Protein AF-A0A809QZN1-F1 (afdb_monomer_lite)

Radius of gyration: 23.74 Å; chains: 1; bounding box: 40×75×55 Å

Structure (mmCIF, N/CA/C/O backbone):
data_AF-A0A809QZN1-F1
#
_entry.id   AF-A0A809QZN1-F1
#
loop_
_atom_site.group_PDB
_atom_site.id
_atom_site.type_symbol
_atom_site.label_atom_id
_atom_site.label_alt_id
_atom_site.label_comp_id
_atom_site.label_asym_id
_atom_site.label_entity_id
_atom_site.label_seq_id
_atom_site.pdbx_PDB_ins_code
_atom_site.Cartn_x
_atom_site.Cartn_y
_atom_site.Cartn_z
_atom_site.occupancy
_atom_site.B_iso_or_equiv
_atom_site.auth_seq_id
_atom_site.auth_comp_id
_atom_site.auth_asym_id
_atom_site.auth_atom_id
_atom_site.pdbx_PDB_model_num
ATOM 1 N N . MET A 1 1 ? -13.389 59.655 -26.452 1.00 58.75 1 MET A N 1
ATOM 2 C CA . MET A 1 1 ? -13.865 58.279 -26.159 1.00 58.75 1 MET A CA 1
ATOM 3 C C . MET A 1 1 ? -14.846 58.154 -24.975 1.00 58.75 1 MET A C 1
ATOM 5 O O . MET A 1 1 ? -15.374 57.070 -24.784 1.00 58.75 1 MET A O 1
ATOM 9 N N . SER A 1 2 ? -15.163 59.213 -24.210 1.00 63.88 2 SER A N 1
ATOM 10 C CA . SER A 1 2 ? -16.031 59.115 -23.010 1.00 63.88 2 SER A CA 1
ATOM 11 C C . SER A 1 2 ? -17.553 59.118 -23.298 1.00 63.88 2 SER A C 1
ATOM 13 O O . SER A 1 2 ? -18.310 58.412 -22.640 1.00 63.88 2 SER A O 1
ATOM 15 N N . TRP A 1 3 ? -18.011 59.797 -24.358 1.00 72.31 3 TRP A N 1
ATOM 16 C CA . TRP A 1 3 ? -19.432 59.839 -24.767 1.00 72.31 3 TRP A CA 1
ATOM 17 C C . TRP A 1 3 ? -20.018 58.449 -25.070 1.00 72.31 3 TRP A C 1
ATOM 19 O O . TRP A 1 3 ? -21.170 58.177 -24.741 1.00 72.31 3 TRP A O 1
ATOM 29 N N . LEU A 1 4 ? -19.233 57.554 -25.691 1.00 65.88 4 LEU A N 1
ATOM 30 C CA . LEU A 1 4 ? -19.763 56.306 -26.270 1.00 65.88 4 LEU A CA 1
ATOM 31 C C . LEU A 1 4 ? -20.118 55.285 -25.184 1.00 65.88 4 LEU A C 1
ATOM 33 O O . LEU A 1 4 ? -21.086 54.546 -25.321 1.00 65.88 4 LEU A O 1
ATOM 37 N N . LYS A 1 5 ? -19.383 55.306 -24.067 1.00 68.56 5 LYS A N 1
ATOM 38 C CA . LYS A 1 5 ? -19.640 54.445 -22.907 1.00 68.56 5 LYS A CA 1
ATOM 39 C C . LYS A 1 5 ? -20.954 54.798 -22.206 1.00 68.56 5 LYS A C 1
ATOM 41 O O . LYS A 1 5 ? -21.673 53.907 -21.765 1.00 68.56 5 LYS A O 1
ATOM 46 N N . LYS A 1 6 ? -21.308 56.088 -22.181 1.00 73.00 6 LYS A N 1
ATOM 47 C CA . LYS A 1 6 ? -22.528 56.589 -21.530 1.00 73.00 6 LYS A CA 1
ATOM 48 C C . LYS A 1 6 ? -23.805 56.190 -22.277 1.00 73.00 6 LYS A C 1
ATOM 50 O O . LYS A 1 6 ? -24.835 55.988 -21.648 1.00 73.00 6 LYS A O 1
ATOM 55 N N . LEU A 1 7 ? -23.721 56.041 -23.600 1.00 74.88 7 LEU A N 1
ATOM 56 C CA . LEU A 1 7 ? -24.848 55.654 -24.457 1.00 74.88 7 LEU A CA 1
ATOM 57 C C . LEU A 1 7 ? -25.130 54.141 -24.418 1.00 74.88 7 LEU A C 1
ATOM 59 O O . LEU A 1 7 ? -26.256 53.724 -24.659 1.00 74.88 7 LEU A O 1
ATOM 63 N N . LEU A 1 8 ? -24.126 53.330 -24.067 1.00 72.69 8 LEU A N 1
ATOM 64 C CA . LEU A 1 8 ? -24.216 51.865 -24.011 1.00 72.69 8 LEU A CA 1
ATOM 65 C C . LEU A 1 8 ? -24.516 51.306 -22.607 1.00 72.69 8 LEU A C 1
ATOM 67 O O . LEU A 1 8 ? -24.534 50.092 -22.430 1.00 72.69 8 LEU A O 1
ATOM 71 N N . GLY A 1 9 ? -24.734 52.157 -21.597 1.00 72.25 9 GLY A N 1
ATOM 72 C CA . GLY A 1 9 ? -25.065 51.710 -20.235 1.00 72.25 9 GLY A CA 1
ATOM 73 C C . GLY A 1 9 ? -23.956 50.912 -19.533 1.00 72.25 9 GLY A C 1
ATOM 74 O O . GLY A 1 9 ? -24.227 50.207 -18.561 1.00 72.25 9 GLY A O 1
ATOM 75 N N . ILE A 1 10 ? -22.712 51.012 -20.009 1.00 69.31 10 ILE A N 1
ATOM 76 C CA . ILE A 1 10 ? -21.565 50.299 -19.443 1.00 69.31 10 ILE A CA 1
ATOM 77 C C . ILE A 1 10 ? -21.167 51.016 -18.149 1.00 69.31 10 ILE A C 1
ATOM 79 O O . ILE A 1 10 ? -20.665 52.140 -18.190 1.00 69.31 10 ILE A O 1
ATOM 83 N N . LYS A 1 11 ? -21.445 50.390 -17.001 1.00 62.59 11 LYS A N 1
ATOM 84 C CA . LYS A 1 11 ? -21.014 50.881 -15.684 1.00 62.59 11 LYS A CA 1
ATOM 85 C C . LYS A 1 11 ? -19.488 50.824 -15.600 1.00 62.59 11 LYS A C 1
ATOM 87 O O . LYS A 1 11 ? -18.895 49.845 -16.048 1.00 62.59 11 LYS A O 1
ATOM 92 N N . ASP A 1 12 ? -18.876 51.867 -15.043 1.00 65.75 12 ASP A N 1
ATOM 93 C CA . ASP A 1 12 ? -17.429 51.923 -14.837 1.00 65.75 12 ASP A CA 1
ATOM 94 C C . ASP A 1 12 ? -16.959 50.718 -14.005 1.00 65.75 12 ASP A C 1
ATOM 96 O O . ASP A 1 12 ? -17.589 50.347 -13.010 1.00 65.75 12 ASP A O 1
ATOM 100 N N . GLU A 1 13 ? -15.880 50.078 -14.457 1.00 61.12 13 GLU A N 1
ATOM 101 C CA . GLU A 1 13 ? -15.317 48.889 -13.822 1.00 61.12 13 GLU A CA 1
ATOM 102 C C . GLU A 1 13 ? -14.874 49.205 -12.388 1.00 61.12 13 GLU A C 1
ATOM 104 O O . GLU A 1 13 ? -14.149 50.167 -12.127 1.00 61.12 13 GLU A O 1
ATOM 109 N N . VAL A 1 14 ? -15.326 48.373 -11.448 1.00 53.12 14 VAL A N 1
ATOM 110 C CA . VAL A 1 14 ? -14.912 48.422 -10.045 1.00 53.12 14 VAL A CA 1
ATOM 111 C C . VAL A 1 14 ? -13.425 48.062 -9.978 1.00 53.12 14 VAL A C 1
ATOM 113 O O . VAL A 1 14 ? -13.050 47.005 -10.492 1.00 53.12 14 VAL A O 1
ATOM 116 N N . PRO A 1 15 ? -12.559 48.883 -9.356 1.00 50.19 15 PRO A N 1
ATOM 117 C CA . PRO A 1 15 ? -11.148 48.549 -9.251 1.00 50.19 15 PRO A CA 1
ATOM 118 C C . PRO A 1 15 ? -10.981 47.258 -8.443 1.00 50.19 15 PRO A C 1
ATOM 120 O O . PRO A 1 15 ? -11.420 47.158 -7.296 1.00 50.19 15 PRO A O 1
ATOM 123 N N . LEU A 1 16 ? -10.345 46.262 -9.063 1.00 46.41 16 LEU A N 1
ATOM 124 C CA . LEU A 1 16 ? -9.933 45.023 -8.413 1.00 46.41 16 LEU A CA 1
ATOM 125 C C . LEU A 1 16 ? -8.981 45.363 -7.264 1.00 46.41 16 LEU A C 1
ATOM 127 O O . LEU A 1 16 ? -7.866 45.837 -7.485 1.00 46.41 16 LEU A O 1
ATOM 131 N N . ALA A 1 17 ? -9.431 45.115 -6.034 1.00 45.66 17 ALA A N 1
ATOM 132 C CA . ALA A 1 17 ? -8.585 45.181 -4.855 1.00 45.66 17 ALA A CA 1
ATOM 133 C C . ALA A 1 17 ? -7.398 44.229 -5.046 1.00 45.66 17 ALA A C 1
ATOM 135 O O . ALA A 1 17 ? -7.561 43.010 -5.148 1.00 45.66 17 ALA A O 1
ATOM 136 N N . THR A 1 18 ? -6.196 44.790 -5.117 1.00 48.97 18 THR A N 1
ATOM 137 C CA . THR A 1 18 ? -4.956 44.027 -5.166 1.00 48.97 18 THR A CA 1
ATOM 138 C C . THR A 1 18 ? -4.797 43.278 -3.847 1.00 48.97 18 THR A C 1
ATOM 140 O O . THR A 1 18 ? -4.558 43.869 -2.794 1.00 48.97 18 THR A O 1
ATOM 143 N N . LYS A 1 19 ? -4.959 41.949 -3.889 1.00 50.41 19 LYS A N 1
ATOM 144 C CA . LYS A 1 19 ? -4.580 41.086 -2.767 1.00 50.41 19 LYS A CA 1
ATOM 145 C C . LYS A 1 19 ? -3.085 41.281 -2.485 1.00 50.41 19 LYS A C 1
ATOM 147 O O . LYS A 1 19 ? -2.303 41.361 -3.437 1.00 50.41 19 LYS A O 1
ATOM 152 N N . PRO A 1 20 ? -2.668 41.343 -1.211 1.00 43.72 20 PRO A N 1
ATOM 153 C CA . PRO A 1 20 ? -1.259 41.432 -0.878 1.00 43.72 20 PRO A CA 1
ATOM 154 C C . PRO A 1 20 ? -0.527 40.210 -1.434 1.00 43.72 20 PRO A C 1
ATOM 156 O O . PRO A 1 20 ? -0.939 39.069 -1.229 1.00 43.72 20 PRO A O 1
ATOM 159 N N . ILE A 1 21 ? 0.562 40.478 -2.153 1.00 46.78 21 ILE A N 1
ATOM 160 C CA . ILE A 1 21 ? 1.514 39.476 -2.623 1.00 46.78 21 ILE A CA 1
ATOM 161 C C . ILE A 1 21 ? 2.090 38.800 -1.376 1.00 46.78 21 ILE A C 1
ATOM 163 O O . ILE A 1 21 ? 2.853 39.408 -0.620 1.00 46.78 21 ILE A O 1
ATOM 167 N N . ALA A 1 22 ? 1.680 37.555 -1.135 1.00 43.88 22 ALA A N 1
ATOM 168 C CA . ALA A 1 22 ? 2.256 36.725 -0.093 1.00 43.88 22 ALA A CA 1
ATOM 169 C C . ALA A 1 22 ? 3.729 36.482 -0.440 1.00 43.88 22 ALA A C 1
ATOM 171 O O . ALA A 1 22 ? 4.058 35.967 -1.508 1.00 43.88 22 ALA A O 1
ATOM 172 N N . LYS A 1 23 ? 4.621 36.912 0.455 1.00 40.84 23 LYS A N 1
ATOM 173 C CA . LYS A 1 23 ? 6.054 36.632 0.363 1.00 40.84 23 LYS A CA 1
ATOM 174 C C . LYS A 1 23 ? 6.240 35.116 0.320 1.00 40.84 23 LYS A C 1
ATOM 176 O O . LYS A 1 23 ? 5.718 34.424 1.191 1.00 40.84 23 LYS A O 1
ATOM 181 N N . SER A 1 24 ? 6.986 34.624 -0.668 1.00 49.97 24 SER A N 1
ATOM 182 C CA . SER A 1 24 ? 7.392 33.223 -0.758 1.00 49.97 24 SER A CA 1
ATOM 183 C C . SER A 1 24 ? 8.181 32.855 0.497 1.00 49.97 24 SER A C 1
ATOM 185 O O . SER A 1 24 ? 9.348 33.227 0.644 1.00 49.97 24 SER A O 1
ATOM 187 N N . GLN A 1 25 ? 7.532 32.165 1.428 1.00 43.59 25 GLN A N 1
ATOM 188 C CA . GLN A 1 25 ? 8.232 31.477 2.496 1.00 43.59 25 GLN A CA 1
ATOM 189 C C . GLN A 1 25 ? 8.907 30.259 1.872 1.00 43.59 25 GLN A C 1
ATOM 191 O O . GLN A 1 25 ?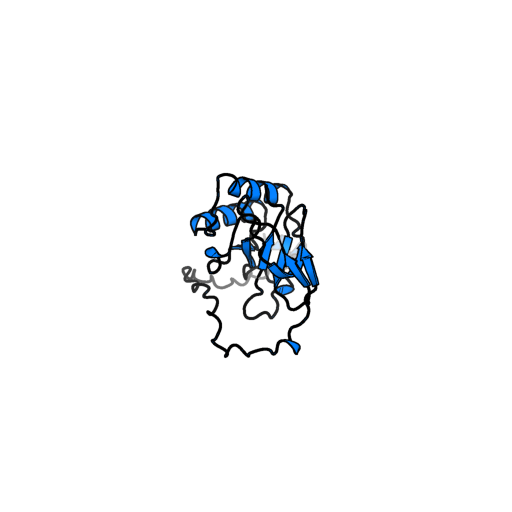 8.263 29.445 1.214 1.00 43.59 25 GLN A O 1
ATOM 196 N N . SER A 1 26 ? 10.226 30.192 2.030 1.00 44.62 26 SER A N 1
ATOM 197 C CA . SER A 1 26 ? 11.018 29.016 1.704 1.00 44.62 26 SER A CA 1
ATOM 198 C C . SER A 1 26 ? 10.417 27.794 2.394 1.00 44.62 26 SER A C 1
ATOM 200 O O . SER A 1 26 ? 10.089 27.859 3.580 1.00 44.62 26 SER A O 1
ATOM 202 N N . SER A 1 27 ? 10.290 26.704 1.643 1.00 47.09 27 SER A N 1
ATOM 203 C CA . SER A 1 27 ? 9.765 25.407 2.056 1.00 47.09 27 SER A CA 1
ATOM 204 C C . SER A 1 27 ? 10.573 24.795 3.205 1.00 47.09 27 SER A C 1
ATOM 206 O O . SER A 1 27 ? 11.427 23.941 2.997 1.00 47.09 27 SER A O 1
ATOM 208 N N . ASN A 1 28 ? 10.281 25.225 4.426 1.00 38.91 28 ASN A N 1
ATOM 209 C CA . ASN A 1 28 ? 10.598 24.491 5.641 1.00 38.91 28 ASN A CA 1
ATOM 210 C C . ASN A 1 28 ? 9.295 23.847 6.113 1.00 38.91 28 ASN A C 1
ATOM 212 O O . ASN A 1 28 ? 8.650 24.338 7.039 1.00 38.91 28 ASN A O 1
ATOM 216 N N . PHE A 1 29 ? 8.870 22.786 5.423 1.00 44.75 29 PHE A N 1
ATOM 217 C CA . PHE A 1 29 ? 7.844 21.907 5.971 1.00 44.75 29 PHE A CA 1
ATOM 218 C C . PHE A 1 29 ? 8.479 21.109 7.115 1.00 44.75 29 PHE A C 1
ATOM 220 O O . PHE A 1 29 ? 9.585 20.590 6.937 1.00 44.75 29 PHE A O 1
ATOM 227 N N . PRO A 1 30 ? 7.843 21.034 8.296 1.00 35.97 30 PRO A N 1
ATOM 228 C CA . PRO A 1 30 ? 8.338 20.171 9.354 1.00 35.97 30 PRO A CA 1
ATOM 229 C C . PRO A 1 30 ? 8.352 18.723 8.839 1.00 35.97 30 PRO A C 1
ATOM 231 O O . PRO A 1 30 ? 7.439 18.341 8.102 1.00 35.97 30 PRO A O 1
ATOM 234 N N . PRO A 1 31 ? 9.360 17.907 9.196 1.00 41.69 31 PRO A N 1
ATOM 235 C CA . PRO A 1 31 ? 9.300 16.482 8.913 1.00 41.69 31 PRO A CA 1
ATOM 236 C C . PRO A 1 31 ? 8.008 15.943 9.529 1.00 41.69 31 PRO A C 1
ATOM 238 O O . PRO A 1 31 ? 7.729 16.209 10.700 1.00 41.69 31 PRO A O 1
ATOM 241 N N . TYR A 1 32 ? 7.207 15.228 8.736 1.00 48.41 32 TYR A N 1
ATOM 242 C CA . TYR A 1 32 ? 6.039 14.498 9.215 1.00 48.41 32 TYR A CA 1
ATOM 243 C C . TYR A 1 32 ? 6.522 13.404 10.167 1.00 48.41 32 TYR A C 1
ATOM 245 O O . TYR A 1 32 ? 6.698 12.247 9.796 1.00 48.41 32 TYR A O 1
ATOM 253 N N . THR A 1 33 ? 6.795 13.770 11.413 1.00 37.56 33 THR A N 1
ATOM 254 C CA . THR A 1 33 ? 6.995 12.794 12.465 1.00 37.56 33 THR A CA 1
ATOM 255 C C . THR A 1 33 ? 5.609 12.341 12.855 1.00 37.56 33 THR A C 1
ATOM 257 O O . THR A 1 33 ? 4.933 12.990 13.653 1.00 37.56 33 THR A O 1
ATOM 260 N N . PHE A 1 34 ? 5.186 11.221 12.270 1.00 44.22 34 PHE A N 1
ATOM 261 C CA . PHE A 1 34 ? 4.256 10.325 12.940 1.00 44.22 34 PHE A CA 1
ATOM 262 C C . PHE A 1 34 ? 4.750 10.240 14.380 1.00 44.22 34 PHE A C 1
ATOM 264 O O . PHE A 1 34 ? 5.880 9.799 14.606 1.00 44.22 34 PHE A O 1
ATOM 271 N N . SER A 1 35 ? 3.981 10.777 15.329 1.00 36.31 35 SER A N 1
ATOM 272 C CA . SER A 1 35 ? 4.363 10.697 16.732 1.00 36.31 35 SER A CA 1
ATOM 273 C C . SER A 1 35 ? 4.594 9.212 17.012 1.00 36.31 35 SER A C 1
ATOM 275 O O . SER A 1 35 ? 3.661 8.423 16.805 1.00 36.31 35 SER A O 1
ATOM 277 N N . PRO A 1 36 ? 5.822 8.777 17.360 1.00 38.06 36 PRO A N 1
ATOM 278 C CA . PRO A 1 36 ? 6.043 7.393 17.722 1.00 38.06 36 PRO A CA 1
ATOM 279 C C . PRO A 1 36 ? 5.159 7.194 18.936 1.00 38.06 36 PRO A C 1
ATOM 281 O O . PRO A 1 36 ? 5.412 7.842 19.948 1.00 38.06 36 PRO A O 1
ATOM 284 N N . ARG A 1 37 ? 4.072 6.427 18.744 1.00 43.84 37 ARG A N 1
ATOM 285 C CA . ARG A 1 37 ? 3.013 6.110 19.709 1.00 43.84 37 ARG A CA 1
ATOM 286 C C . ARG A 1 37 ? 3.326 6.717 21.067 1.00 43.84 37 ARG A C 1
ATOM 288 O O . ARG A 1 37 ? 4.215 6.200 21.749 1.00 43.84 37 ARG A O 1
ATOM 295 N N . THR A 1 38 ? 2.615 7.778 21.462 1.00 42.03 38 THR A N 1
ATOM 296 C CA . THR A 1 38 ? 2.561 8.161 22.876 1.00 42.03 38 THR A CA 1
ATOM 297 C C . THR A 1 38 ? 2.447 6.859 23.645 1.00 42.03 38 THR A C 1
ATOM 299 O O . THR A 1 38 ? 1.564 6.046 23.359 1.00 42.03 38 THR A O 1
ATOM 302 N N . SER A 1 39 ? 3.427 6.608 24.508 1.00 40.97 39 SER A N 1
ATOM 303 C CA . SER A 1 39 ? 3.618 5.381 25.273 1.00 40.97 39 SER A CA 1
ATOM 304 C C . SER A 1 39 ? 2.533 5.255 26.341 1.00 40.97 39 SER A C 1
ATOM 306 O O . SER A 1 39 ? 2.799 5.077 27.526 1.00 40.97 39 SER A O 1
ATOM 308 N N . ALA A 1 40 ? 1.273 5.364 25.922 1.00 47.66 40 ALA A N 1
ATOM 309 C CA . ALA A 1 40 ? 0.131 4.907 26.666 1.00 47.66 40 ALA A CA 1
ATOM 310 C C . ALA A 1 40 ? 0.394 3.432 26.950 1.00 47.66 40 ALA A C 1
ATOM 312 O O . ALA A 1 40 ? 0.577 2.627 26.031 1.00 47.66 40 ALA A O 1
ATOM 313 N N . ALA A 1 41 ? 0.511 3.121 28.240 1.00 41.50 41 ALA A N 1
ATOM 314 C CA . ALA A 1 41 ? 0.726 1.780 28.742 1.00 41.50 41 ALA A CA 1
ATOM 315 C C . ALA A 1 41 ? -0.141 0.801 27.944 1.00 41.50 41 ALA A C 1
ATOM 317 O O . ALA A 1 41 ? -1.355 0.988 27.843 1.00 41.50 41 ALA A O 1
ATOM 318 N N . ARG A 1 42 ? 0.501 -0.201 27.333 1.00 47.69 42 ARG A N 1
ATOM 319 C CA . ARG A 1 42 ? -0.157 -1.243 26.544 1.00 47.69 42 ARG A CA 1
ATOM 320 C C . ARG A 1 42 ? -1.144 -1.939 27.481 1.00 47.69 42 ARG A C 1
ATOM 322 O O . ARG A 1 42 ? -0.744 -2.782 28.280 1.00 47.69 42 ARG A O 1
ATOM 329 N N . LYS A 1 43 ? -2.407 -1.503 27.470 1.00 58.19 43 LYS A N 1
ATOM 330 C CA . LYS A 1 43 ? -3.453 -2.068 28.320 1.00 58.19 43 LYS A CA 1
ATOM 331 C C . LYS A 1 43 ? -3.532 -3.541 27.948 1.00 58.19 43 LYS A C 1
ATOM 333 O O . LYS A 1 43 ? -3.762 -3.866 26.785 1.00 58.19 43 LYS A O 1
ATOM 338 N N . ILE A 1 44 ? -3.241 -4.417 28.904 1.00 63.84 44 ILE A N 1
ATOM 339 C CA . ILE A 1 44 ? -3.355 -5.858 28.702 1.00 63.84 44 ILE A CA 1
ATOM 340 C C . ILE A 1 44 ? -4.853 -6.128 28.580 1.00 63.84 44 ILE A C 1
ATOM 342 O O . ILE A 1 44 ? -5.574 -6.098 29.574 1.00 63.84 44 ILE A O 1
ATOM 346 N N . VAL A 1 45 ? -5.321 -6.272 27.343 1.00 64.06 45 VAL A N 1
ATOM 347 C CA . VAL A 1 45 ? -6.692 -6.676 27.031 1.00 64.06 45 VAL A CA 1
ATOM 348 C C . VAL A 1 45 ? -6.791 -8.156 27.370 1.00 64.06 45 VAL A C 1
ATOM 350 O O . VAL A 1 45 ? -5.958 -8.948 26.922 1.00 64.06 45 VAL A O 1
ATOM 353 N N . LEU A 1 46 ? -7.757 -8.523 28.211 1.00 70.31 46 LEU A N 1
ATOM 354 C CA . LEU A 1 46 ? -7.983 -9.923 28.562 1.00 70.31 46 LEU A CA 1
ATOM 355 C C . LEU A 1 46 ? -8.361 -10.707 27.298 1.00 70.31 46 LEU A C 1
ATOM 357 O O . LEU A 1 46 ? -9.033 -10.178 26.418 1.00 70.31 46 LEU A O 1
ATOM 361 N N . GLU A 1 47 ? -7.978 -11.982 27.208 1.00 66.38 47 GLU A N 1
ATOM 362 C CA . GLU A 1 47 ? -8.309 -12.824 26.044 1.00 66.38 47 GLU A CA 1
ATOM 363 C C . GLU A 1 47 ? -9.826 -12.870 25.779 1.00 66.38 47 GLU A C 1
ATOM 365 O O . GLU A 1 47 ? -10.265 -12.898 24.636 1.00 66.38 47 GLU A O 1
ATOM 370 N N . SER A 1 48 ? -10.634 -12.783 26.842 1.00 64.44 48 SER A N 1
ATOM 371 C CA . SER A 1 48 ? -12.099 -12.705 26.792 1.00 64.44 48 SER A CA 1
ATOM 372 C C . SER A 1 48 ? -12.651 -11.406 26.194 1.00 64.44 48 SER A C 1
ATOM 374 O O . SER A 1 48 ? -13.828 -11.345 25.854 1.00 64.44 48 SER A O 1
ATOM 376 N N . GLU A 1 49 ? -11.832 -10.359 26.107 1.00 68.00 49 GLU A N 1
ATOM 377 C CA . GLU A 1 49 ? -12.175 -9.056 25.527 1.00 68.00 49 GLU A CA 1
ATOM 378 C C . GLU A 1 49 ? -11.640 -8.900 24.096 1.00 68.00 49 GLU A C 1
ATOM 380 O O . GLU A 1 49 ? -11.934 -7.896 23.439 1.00 68.00 49 GLU A O 1
ATOM 385 N N . LYS A 1 50 ? -10.869 -9.876 23.586 1.00 72.19 50 LYS A N 1
ATOM 386 C CA . LYS A 1 50 ? -10.439 -9.858 22.189 1.00 72.19 50 LYS A CA 1
ATOM 387 C C . LYS A 1 50 ? -11.663 -9.991 21.298 1.00 72.19 50 LYS A C 1
ATOM 389 O O . LYS A 1 50 ? -12.385 -10.988 21.329 1.00 72.19 50 LYS A O 1
ATOM 394 N N . ARG A 1 51 ? -11.896 -8.957 20.492 1.00 80.25 51 ARG A N 1
ATOM 395 C CA . ARG A 1 51 ? -12.916 -8.997 19.449 1.00 80.25 51 ARG A CA 1
ATOM 396 C C . ARG A 1 51 ? -12.548 -10.108 18.473 1.00 80.25 51 ARG A C 1
ATOM 398 O O . ARG A 1 51 ? -11.411 -10.181 18.018 1.00 80.25 51 ARG A O 1
ATOM 405 N N . LYS A 1 52 ? -13.510 -10.977 18.173 1.00 86.75 52 LYS A N 1
ATOM 406 C CA . LYS A 1 52 ? -13.356 -11.964 17.110 1.00 86.75 52 LYS A CA 1
ATOM 407 C C . LYS A 1 52 ? -13.452 -11.225 15.778 1.00 86.75 52 LYS A C 1
ATOM 409 O O . LYS A 1 52 ? -14.518 -10.692 15.473 1.00 86.75 52 LYS A O 1
ATOM 414 N N . LEU A 1 53 ? -12.348 -11.174 15.042 1.00 89.19 53 LEU A N 1
ATOM 415 C CA . LEU A 1 53 ? -12.306 -10.576 13.713 1.00 89.19 53 LEU A CA 1
ATOM 416 C C . LEU A 1 53 ? -12.848 -11.562 12.675 1.00 89.19 53 LEU A C 1
ATOM 418 O O . LEU A 1 53 ? -12.734 -12.783 12.826 1.00 89.19 53 LEU A O 1
ATOM 422 N N . ILE A 1 54 ? -13.488 -11.011 11.653 1.00 94.19 54 ILE A N 1
ATOM 423 C CA . ILE A 1 54 ? -13.814 -11.707 10.416 1.00 94.19 54 ILE A CA 1
ATOM 424 C C . ILE A 1 54 ? -12.583 -11.564 9.529 1.00 94.19 54 ILE A C 1
ATOM 426 O O . ILE A 1 54 ? -12.273 -10.455 9.105 1.00 94.19 54 ILE A O 1
ATOM 430 N N . ASP A 1 55 ? -11.890 -12.672 9.292 1.00 94.88 55 ASP A N 1
ATOM 431 C CA . ASP A 1 55 ? -10.735 -12.720 8.396 1.00 94.88 55 ASP A CA 1
ATOM 432 C C . ASP A 1 55 ? -11.216 -12.888 6.951 1.00 94.88 55 ASP A C 1
ATOM 434 O O . ASP A 1 55 ? -12.050 -13.754 6.654 1.00 94.88 55 ASP A O 1
ATOM 438 N N . VAL A 1 56 ? -10.732 -12.016 6.075 1.00 95.50 56 VAL A N 1
ATOM 439 C CA . VAL A 1 56 ? -11.036 -11.984 4.648 1.00 95.50 56 VAL A CA 1
ATOM 440 C C . VAL A 1 56 ? -9.719 -12.042 3.889 1.00 95.50 56 VAL A C 1
ATOM 442 O O . VAL A 1 56 ? -9.013 -11.044 3.747 1.00 95.50 56 VAL A O 1
ATOM 445 N N . GLU A 1 57 ? -9.412 -13.218 3.358 1.00 94.69 57 GLU A N 1
ATOM 446 C CA . GLU A 1 57 ? -8.334 -13.385 2.391 1.00 94.69 57 GLU A CA 1
ATOM 447 C C . GLU A 1 57 ? -8.763 -12.800 1.042 1.00 94.69 57 GLU A C 1
ATOM 449 O O . GLU A 1 57 ? -9.881 -13.039 0.573 1.00 94.69 57 GLU A O 1
ATOM 454 N N . ILE A 1 58 ? -7.880 -12.018 0.426 1.00 92.00 58 ILE A N 1
ATOM 455 C CA . ILE A 1 58 ? -8.084 -11.415 -0.890 1.00 92.00 58 ILE A CA 1
ATOM 456 C C . ILE A 1 58 ? -7.277 -12.234 -1.915 1.00 92.00 58 ILE A C 1
ATOM 458 O O . ILE A 1 58 ? -6.094 -11.960 -2.103 1.00 92.00 58 ILE A O 1
ATOM 462 N N . PRO A 1 59 ? -7.870 -13.256 -2.568 1.00 83.50 59 PRO A N 1
ATOM 463 C CA . PRO A 1 59 ? -7.114 -14.161 -3.436 1.00 83.50 59 PRO A CA 1
ATOM 464 C C . PRO A 1 59 ? -6.796 -13.545 -4.803 1.00 83.50 59 PRO A C 1
ATOM 466 O O . PRO A 1 59 ? -5.679 -13.656 -5.297 1.00 83.50 59 PRO A O 1
ATOM 469 N N . GLU A 1 60 ? -7.788 -12.902 -5.424 1.00 87.31 60 GLU A N 1
ATOM 470 C CA . GLU A 1 60 ? -7.664 -12.299 -6.747 1.00 87.31 60 GLU A CA 1
ATOM 471 C C . GLU A 1 60 ? -8.444 -10.986 -6.791 1.00 87.31 60 GLU A C 1
ATOM 473 O O . GLU A 1 60 ? -9.666 -10.960 -6.609 1.00 87.31 60 GLU A O 1
ATOM 478 N N . ILE A 1 61 ? -7.739 -9.890 -7.054 1.00 91.25 61 ILE A N 1
ATOM 479 C CA . ILE A 1 61 ? -8.330 -8.569 -7.276 1.00 91.25 61 ILE A CA 1
ATOM 480 C C . ILE A 1 61 ? -7.841 -7.996 -8.595 1.00 91.25 61 ILE A C 1
ATOM 482 O O . ILE A 1 61 ? -6.821 -8.393 -9.140 1.00 91.25 61 ILE A O 1
ATOM 486 N N . ARG A 1 62 ? -8.614 -7.064 -9.146 1.00 91.69 62 ARG A N 1
ATOM 487 C CA . ARG A 1 62 ? -8.221 -6.291 -10.323 1.00 91.69 62 ARG A CA 1
ATOM 488 C C . ARG A 1 62 ? -8.368 -4.817 -10.023 1.00 91.69 62 ARG A C 1
ATOM 490 O O . ARG A 1 62 ? -9.427 -4.403 -9.542 1.00 91.69 62 ARG A O 1
ATOM 497 N N . GLY A 1 63 ? -7.352 -4.046 -10.374 1.00 94.94 63 GLY A N 1
ATOM 498 C CA . GLY A 1 63 ? -7.227 -2.643 -10.025 1.00 94.94 63 GLY A CA 1
ATOM 499 C C . GLY A 1 63 ? -6.559 -2.431 -8.668 1.00 94.94 63 GLY A C 1
ATOM 500 O O . GLY A 1 63 ? -6.113 -3.360 -7.995 1.00 94.94 63 GLY A O 1
ATOM 501 N N . LEU A 1 64 ? -6.506 -1.163 -8.273 1.00 96.62 64 LEU A N 1
ATOM 502 C CA . LEU A 1 64 ? -5.911 -0.726 -7.016 1.00 96.62 64 LEU A CA 1
ATOM 503 C C . LEU A 1 64 ? -6.978 -0.613 -5.926 1.00 96.62 64 LEU A C 1
ATOM 505 O O . LEU A 1 64 ? -8.068 -0.092 -6.168 1.00 96.62 64 LEU A O 1
ATOM 509 N N . TYR A 1 65 ? -6.643 -1.039 -4.712 1.00 96.62 65 TYR A N 1
ATOM 510 C CA . TYR A 1 65 ? -7.504 -0.902 -3.538 1.00 96.62 65 TYR A CA 1
ATOM 511 C C . TYR A 1 65 ? -6.719 -0.322 -2.369 1.00 96.62 65 TYR A C 1
ATOM 513 O O . TYR A 1 65 ? -5.516 -0.537 -2.242 1.00 96.62 65 TYR A O 1
ATOM 521 N N . LEU A 1 66 ? -7.419 0.387 -1.488 1.00 95.81 66 LEU A N 1
ATOM 522 C CA . LEU A 1 66 ? -6.910 0.789 -0.186 1.00 95.81 66 LEU A CA 1
ATOM 523 C C . LEU A 1 66 ? -7.570 -0.042 0.902 1.00 95.81 66 LEU A C 1
ATOM 525 O O . LEU A 1 66 ? -8.795 -0.127 0.951 1.00 95.81 66 LEU A O 1
ATOM 529 N N . ILE A 1 67 ? -6.774 -0.569 1.823 1.00 95.94 67 ILE A N 1
ATOM 530 C CA . ILE A 1 67 ? -7.264 -0.961 3.138 1.00 95.94 67 ILE A CA 1
ATOM 531 C C . ILE A 1 67 ? -7.074 0.246 4.054 1.00 95.94 67 ILE A C 1
ATOM 533 O O . ILE A 1 67 ? -5.945 0.642 4.345 1.00 95.94 67 ILE A O 1
ATOM 537 N N . VAL A 1 68 ? -8.177 0.857 4.477 1.00 93.56 68 VAL A N 1
ATOM 538 C CA . VAL A 1 68 ? -8.179 2.011 5.383 1.00 93.56 68 VAL A CA 1
ATOM 539 C C . VAL A 1 68 ? -8.406 1.520 6.803 1.00 93.56 68 VAL A C 1
ATOM 541 O O . VAL A 1 68 ? -9.493 1.027 7.114 1.00 93.56 68 VAL A O 1
ATOM 544 N N . HIS A 1 69 ? -7.397 1.661 7.661 1.00 91.88 69 HIS A N 1
ATOM 545 C CA . HIS A 1 69 ? -7.424 1.137 9.019 1.00 91.88 69 HIS A CA 1
ATOM 546 C C . HIS A 1 69 ? -8.577 1.722 9.840 1.00 91.88 69 HIS A C 1
ATOM 548 O O . HIS A 1 69 ? -8.681 2.938 10.023 1.00 91.88 69 HIS A O 1
ATOM 554 N N . HIS A 1 70 ? -9.428 0.846 10.370 1.00 89.50 70 HIS A N 1
ATOM 555 C CA . HIS A 1 70 ? -10.563 1.211 11.214 1.00 89.50 70 HIS A CA 1
ATOM 556 C C . HIS A 1 70 ? -11.045 -0.024 11.997 1.00 89.50 70 HIS A C 1
ATOM 558 O O . HIS A 1 70 ? -11.028 -1.115 11.433 1.00 89.50 70 HIS A O 1
ATOM 564 N N . PRO A 1 71 ? -11.529 0.105 13.252 1.00 90.00 71 PRO A N 1
ATOM 565 C CA . PRO A 1 71 ? -11.982 -1.032 14.063 1.00 90.00 71 PRO A CA 1
ATOM 566 C C . PRO A 1 71 ? -13.355 -1.574 13.609 1.00 90.00 71 PRO A C 1
ATOM 568 O O . PRO A 1 71 ? -14.356 -1.458 14.327 1.00 90.00 71 PRO A O 1
ATOM 571 N N . THR A 1 72 ? -13.430 -2.090 12.382 1.00 90.56 72 THR A N 1
ATOM 572 C CA . THR A 1 72 ? -14.644 -2.604 11.725 1.00 90.56 72 THR A CA 1
ATOM 573 C C . THR A 1 72 ? -15.021 -4.015 12.174 1.00 90.56 72 THR A C 1
ATOM 575 O O . THR A 1 72 ? -16.164 -4.430 11.987 1.00 90.56 72 THR A O 1
ATOM 578 N N . GLY A 1 73 ? -14.088 -4.753 12.773 1.00 92.31 73 GLY A N 1
ATOM 579 C CA . GLY A 1 73 ? -14.187 -6.188 13.006 1.00 92.31 73 GLY A CA 1
ATOM 580 C C . GLY A 1 73 ? -13.847 -7.039 11.779 1.00 92.31 73 GLY A C 1
ATOM 581 O O . GLY A 1 73 ? -14.034 -8.251 11.848 1.00 92.31 73 GLY A O 1
ATOM 582 N N . VAL A 1 74 ? -13.384 -6.435 10.677 1.00 95.56 74 VAL A N 1
ATOM 583 C CA . VAL A 1 74 ? -13.015 -7.124 9.431 1.00 95.56 74 VAL A CA 1
ATOM 584 C C . VAL A 1 74 ? -11.533 -6.912 9.157 1.00 95.56 74 VAL A C 1
ATOM 586 O O . VAL A 1 74 ? -11.100 -5.779 8.954 1.00 95.56 74 VAL A O 1
ATOM 589 N N . GLU A 1 75 ? -10.778 -8.004 9.145 1.00 96.50 75 GLU A N 1
ATOM 590 C CA . GLU A 1 75 ? -9.349 -8.044 8.853 1.00 96.50 75 GLU A CA 1
ATOM 591 C C . GLU A 1 75 ? -9.134 -8.562 7.436 1.00 96.50 75 GLU A C 1
ATOM 593 O O . GLU A 1 75 ? -9.633 -9.626 7.081 1.00 96.50 75 GLU A O 1
ATOM 598 N N . TYR A 1 76 ? -8.429 -7.784 6.617 1.00 97.69 76 TYR A N 1
ATOM 599 C CA . TYR A 1 76 ? -8.076 -8.183 5.262 1.00 97.69 76 TYR A CA 1
ATOM 600 C C . TYR A 1 76 ? -6.648 -8.693 5.237 1.00 97.69 76 TYR A C 1
ATOM 602 O O . TYR A 1 76 ? -5.746 -7.989 5.694 1.00 97.69 76 TYR A O 1
ATOM 610 N N . THR A 1 77 ? -6.456 -9.870 4.653 1.00 97.25 77 THR A N 1
ATOM 611 C CA . THR A 1 77 ? -5.149 -10.493 4.446 1.00 97.25 77 THR A CA 1
ATOM 612 C C . THR A 1 77 ? -4.866 -10.561 2.948 1.00 97.25 77 THR A C 1
ATOM 614 O O . THR A 1 77 ? -5.734 -10.967 2.172 1.00 97.25 77 THR A O 1
ATOM 617 N N . HIS A 1 78 ? -3.665 -10.156 2.528 1.00 96.19 78 HIS A N 1
ATOM 618 C CA . HIS A 1 78 ? -3.290 -10.102 1.110 1.00 96.19 78 HIS A CA 1
ATOM 619 C C . HIS A 1 78 ? -1.889 -10.667 0.880 1.00 96.19 78 HIS A C 1
ATOM 621 O O . HIS A 1 78 ? -0.974 -10.354 1.642 1.00 96.19 78 HIS A O 1
ATOM 627 N N . GLN A 1 79 ? -1.708 -11.477 -0.168 1.00 94.44 79 GLN A N 1
ATOM 628 C CA . GLN A 1 79 ? -0.387 -11.991 -0.532 1.00 94.44 79 GLN A CA 1
ATOM 629 C C . GLN A 1 79 ? 0.476 -10.869 -1.119 1.00 94.44 79 GLN A C 1
ATOM 631 O O . GLN A 1 79 ? 0.054 -10.131 -2.006 1.00 94.44 79 GLN A O 1
ATOM 636 N N . CYS A 1 80 ? 1.711 -10.763 -0.645 1.00 93.75 80 CYS A N 1
ATOM 637 C CA . CYS A 1 80 ? 2.642 -9.718 -1.029 1.00 93.75 80 CYS A CA 1
ATOM 638 C C . CYS A 1 80 ? 4.091 -10.242 -1.094 1.00 93.75 80 CYS A C 1
ATOM 640 O O . CYS A 1 80 ? 4.385 -11.384 -0.719 1.00 93.75 80 CYS A O 1
ATOM 642 N N . ALA A 1 81 ? 5.006 -9.386 -1.558 1.00 90.81 81 ALA A N 1
ATOM 643 C CA . ALA A 1 81 ? 6.442 -9.668 -1.675 1.00 90.81 81 ALA A CA 1
ATOM 644 C C . ALA A 1 81 ? 6.808 -10.830 -2.629 1.00 90.81 81 ALA A C 1
ATOM 646 O O . ALA A 1 81 ? 7.785 -11.554 -2.371 1.00 90.81 81 ALA A O 1
ATOM 647 N N . GLY A 1 82 ? 6.039 -11.011 -3.712 1.00 86.44 82 GLY A N 1
ATOM 648 C CA . GLY A 1 82 ? 6.275 -12.025 -4.741 1.00 86.44 82 GLY A CA 1
ATOM 649 C C . GLY A 1 82 ? 6.548 -13.400 -4.128 1.00 86.44 82 GLY A C 1
ATOM 650 O O . GLY A 1 82 ? 5.799 -13.882 -3.273 1.00 86.44 82 GLY A O 1
ATOM 651 N N . THR A 1 83 ? 7.695 -13.985 -4.493 1.00 85.56 83 THR A N 1
ATOM 652 C CA . THR A 1 83 ? 8.055 -15.373 -4.130 1.00 85.56 83 THR A CA 1
ATOM 653 C C . THR A 1 83 ? 8.283 -15.608 -2.638 1.00 85.56 83 THR A C 1
ATOM 655 O O . THR A 1 83 ? 8.507 -16.743 -2.213 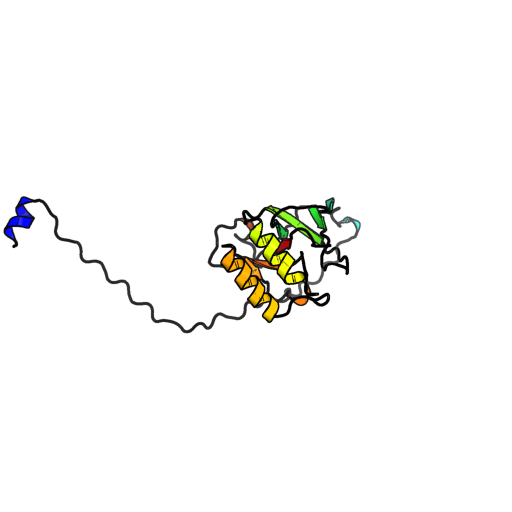1.00 85.56 83 THR A O 1
ATOM 658 N N . ALA A 1 84 ? 8.322 -14.545 -1.830 1.00 87.19 84 ALA A N 1
ATOM 659 C CA . ALA A 1 84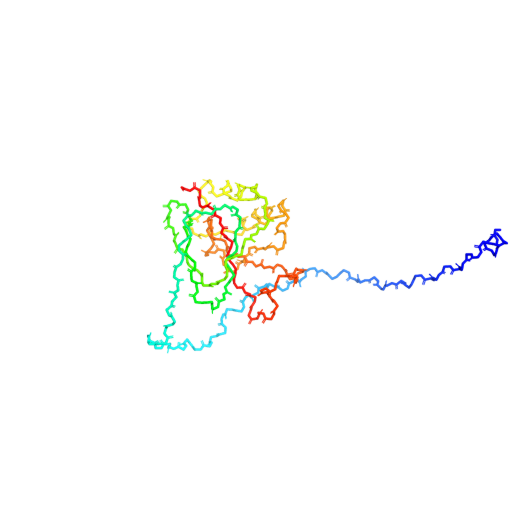 ? 8.374 -14.677 -0.379 1.00 87.19 84 ALA A CA 1
ATOM 660 C C . ALA A 1 84 ? 7.009 -15.052 0.218 1.00 87.19 84 ALA A C 1
ATOM 662 O O . ALA A 1 84 ? 6.978 -15.546 1.346 1.00 87.19 84 ALA A O 1
ATOM 663 N N . CYS A 1 85 ? 5.918 -14.837 -0.529 1.00 89.50 85 CYS A N 1
ATOM 664 C CA . CYS A 1 85 ? 4.543 -15.136 -0.139 1.00 89.50 85 CYS A CA 1
ATOM 665 C C . CYS A 1 85 ? 4.225 -14.617 1.270 1.00 89.50 85 CYS A C 1
ATOM 667 O O . CYS A 1 85 ? 3.791 -15.368 2.150 1.00 89.50 85 CYS A O 1
ATOM 669 N N . PHE A 1 86 ? 4.507 -13.340 1.524 1.00 92.81 86 PHE A N 1
ATOM 670 C CA . PHE A 1 86 ? 4.120 -12.711 2.781 1.00 92.81 86 PHE A CA 1
ATOM 671 C C . PHE A 1 86 ? 2.617 -12.449 2.773 1.00 92.81 86 PHE A C 1
ATOM 673 O O . PHE A 1 86 ? 2.051 -12.149 1.733 1.00 92.81 86 PHE A O 1
ATOM 680 N N . HIS A 1 87 ? 1.976 -12.584 3.932 1.00 95.19 87 HIS A N 1
ATOM 681 C CA . HIS A 1 87 ? 0.531 -12.400 4.084 1.00 95.19 87 HIS A CA 1
ATOM 682 C C . HIS A 1 87 ? 0.255 -11.425 5.234 1.00 95.19 87 HIS A C 1
ATOM 684 O O . HIS A 1 87 ? -0.219 -11.839 6.294 1.00 95.19 87 HIS A O 1
ATOM 690 N N . PRO A 1 88 ? 0.663 -10.150 5.106 1.00 95.88 88 PRO A N 1
ATOM 691 C CA . PRO A 1 88 ? 0.290 -9.134 6.077 1.00 95.88 88 PRO A CA 1
ATOM 692 C C . PRO A 1 88 ? -1.230 -8.936 6.100 1.00 95.88 88 PRO A C 1
ATOM 694 O O . PRO A 1 88 ? -1.933 -9.206 5.121 1.00 95.88 88 PRO A O 1
ATOM 697 N N . SER A 1 89 ? -1.719 -8.444 7.236 1.00 96.81 89 SER A N 1
ATOM 698 C CA . SER A 1 89 ? -3.134 -8.189 7.465 1.00 96.81 89 SER A CA 1
ATOM 699 C C . SER A 1 89 ? -3.375 -6.792 8.033 1.00 96.81 89 SER A C 1
ATOM 701 O O . SER A 1 89 ? -2.512 -6.210 8.701 1.00 96.81 89 SER A O 1
ATOM 703 N N . LEU A 1 90 ? -4.548 -6.227 7.742 1.00 96.06 90 LEU A N 1
ATOM 704 C CA . LEU A 1 90 ? -4.988 -4.952 8.301 1.00 96.06 90 LEU A CA 1
ATOM 705 C C . LEU A 1 90 ? -6.509 -4.936 8.488 1.00 96.06 90 LEU A C 1
ATOM 707 O O . LEU A 1 90 ? -7.273 -5.210 7.562 1.00 96.06 90 LEU A O 1
ATOM 711 N N . GLU A 1 91 ? -6.951 -4.580 9.694 1.00 95.06 91 GLU A N 1
ATOM 712 C CA . GLU A 1 91 ? -8.367 -4.362 10.002 1.00 95.06 91 GLU A CA 1
ATOM 713 C C . GLU A 1 91 ? -8.845 -3.024 9.431 1.00 95.06 91 GLU A C 1
ATOM 715 O O . GLU A 1 91 ? -8.215 -1.992 9.675 1.00 95.06 91 GLU A O 1
ATOM 720 N N . GLY A 1 92 ? -9.956 -3.005 8.690 1.00 94.19 92 GLY A N 1
ATOM 721 C CA . GLY A 1 92 ? -10.411 -1.751 8.096 1.00 94.19 92 GLY A CA 1
ATOM 722 C C . GLY A 1 92 ? -11.573 -1.818 7.117 1.00 94.19 92 GLY A C 1
ATOM 723 O O . GLY A 1 92 ? -12.418 -2.714 7.162 1.00 94.19 92 GLY A O 1
ATOM 724 N N . TYR A 1 93 ? -11.618 -0.814 6.241 1.00 93.44 93 TYR A N 1
ATOM 725 C CA . TYR A 1 93 ? -12.474 -0.765 5.057 1.00 93.44 93 TYR A CA 1
ATOM 726 C C . TYR A 1 93 ? -11.640 -1.049 3.810 1.00 93.44 93 TYR A C 1
ATOM 728 O O . TYR A 1 93 ? -10.587 -0.440 3.638 1.00 93.44 93 TYR A O 1
ATOM 736 N N . LEU A 1 94 ? -12.135 -1.910 2.921 1.00 95.25 94 LEU A N 1
ATOM 737 C CA . LEU A 1 94 ? -11.556 -2.110 1.596 1.00 95.25 94 LEU A CA 1
ATOM 738 C C . LEU A 1 94 ? -12.213 -1.139 0.607 1.00 95.25 94 LEU A C 1
ATOM 740 O O . LEU A 1 94 ? -13.421 -1.201 0.376 1.00 95.25 94 LEU A O 1
ATOM 744 N N . VAL A 1 95 ? -11.426 -0.227 0.043 1.00 94.00 95 VAL A N 1
ATOM 745 C CA . VAL A 1 95 ? -11.896 0.873 -0.804 1.00 94.00 95 VAL A CA 1
ATOM 746 C C . VAL A 1 95 ? -11.284 0.732 -2.199 1.00 94.00 95 VAL A C 1
ATOM 748 O O . VAL A 1 95 ? -10.067 0.869 -2.328 1.00 94.00 95 VAL A O 1
ATOM 751 N N . PRO A 1 96 ? -12.076 0.472 -3.254 1.00 94.31 96 PRO A N 1
ATOM 752 C CA . PRO A 1 96 ? -11.556 0.472 -4.616 1.00 94.31 96 PRO A CA 1
ATOM 753 C C . PRO A 1 96 ? -11.115 1.882 -5.010 1.00 94.31 96 PRO A C 1
ATOM 755 O O . PRO A 1 96 ? -11.829 2.857 -4.767 1.00 94.31 96 PRO A O 1
ATOM 758 N N . ILE A 1 97 ? -9.952 1.990 -5.646 1.00 92.94 97 ILE A N 1
ATOM 759 C CA . ILE A 1 97 ? -9.497 3.231 -6.263 1.00 92.94 97 ILE A CA 1
ATOM 760 C C . ILE A 1 97 ? -9.904 3.202 -7.731 1.00 92.94 97 ILE A C 1
ATOM 762 O O . ILE A 1 97 ? -9.578 2.267 -8.463 1.00 92.94 97 ILE A O 1
ATOM 766 N N . GLU A 1 98 ? -10.563 4.265 -8.185 1.00 88.12 98 GLU A N 1
ATOM 767 C CA . GLU A 1 98 ? -10.791 4.506 -9.609 1.00 88.12 98 GLU A CA 1
ATOM 768 C C . GLU A 1 98 ? -9.470 4.939 -10.272 1.00 88.12 98 GLU A C 1
ATOM 770 O O . GLU A 1 98 ? -9.227 6.109 -10.561 1.00 88.12 98 GLU A O 1
ATOM 775 N N . ALA A 1 99 ? -8.566 3.978 -10.440 1.00 77.38 99 ALA A N 1
ATOM 776 C CA . ALA A 1 99 ? -7.328 4.109 -11.190 1.00 77.38 99 ALA A CA 1
ATOM 777 C C . ALA A 1 99 ? -7.454 3.346 -12.510 1.00 77.38 99 ALA A C 1
ATOM 779 O O . ALA A 1 99 ? -8.217 2.383 -12.620 1.00 77.38 99 ALA A O 1
ATOM 780 N N . SER A 1 100 ? -6.689 3.754 -13.522 1.00 79.50 100 SER A N 1
ATOM 781 C CA . SER A 1 100 ? -6.609 2.954 -14.739 1.00 79.50 100 SER A CA 1
ATOM 782 C C . SER A 1 100 ? -5.873 1.642 -14.461 1.00 79.50 100 SER A C 1
ATOM 784 O O . SER A 1 100 ? -4.953 1.595 -13.644 1.00 79.50 100 SER A O 1
ATOM 786 N N . TYR A 1 101 ? -6.231 0.579 -15.189 1.00 88.75 101 TYR A N 1
ATOM 787 C CA . TYR A 1 101 ? -5.485 -0.689 -15.182 1.00 88.75 101 TYR A CA 1
ATOM 788 C C . TYR A 1 101 ? -3.995 -0.502 -15.509 1.00 88.75 101 TYR A C 1
ATOM 790 O O . TYR A 1 101 ? -3.166 -1.340 -15.172 1.00 88.75 101 TYR A O 1
ATOM 798 N N . GLU A 1 102 ? -3.632 0.607 -16.158 1.00 94.12 102 GLU A N 1
ATOM 799 C CA . GLU A 1 102 ? -2.237 0.944 -16.428 1.00 94.12 102 GLU A CA 1
ATOM 800 C C . GLU A 1 102 ? -1.452 1.227 -15.140 1.00 94.12 102 GLU A C 1
ATOM 802 O O . GLU A 1 102 ? -0.286 0.861 -15.079 1.00 94.12 102 GLU A O 1
ATOM 807 N N . ALA A 1 103 ? -2.082 1.805 -14.108 1.00 95.25 103 ALA A N 1
ATOM 808 C CA . ALA A 1 103 ? -1.418 2.111 -12.839 1.00 95.25 103 ALA A CA 1
ATOM 809 C C . ALA A 1 103 ? -0.996 0.840 -12.095 1.00 95.25 103 ALA A C 1
ATOM 811 O O . ALA A 1 103 ? 0.132 0.738 -11.618 1.00 95.25 103 ALA A O 1
ATOM 812 N N . GLU A 1 104 ? -1.898 -0.141 -12.037 1.00 95.31 104 GLU A N 1
ATOM 813 C CA . GLU A 1 104 ? -1.615 -1.473 -11.500 1.00 95.31 104 GLU A CA 1
ATOM 814 C C . GLU A 1 104 ? -0.487 -2.152 -12.281 1.00 95.31 104 GLU A C 1
ATOM 816 O O . GLU A 1 104 ? 0.482 -2.606 -11.682 1.00 95.31 104 GLU A O 1
ATOM 821 N N . ASN A 1 105 ? -0.569 -2.168 -13.615 1.00 95.06 105 ASN A N 1
ATOM 822 C CA . ASN A 1 105 ? 0.451 -2.799 -14.454 1.00 95.06 105 ASN A CA 1
ATOM 823 C C . ASN A 1 105 ? 1.825 -2.139 -14.305 1.00 95.06 105 ASN A C 1
ATOM 825 O O . ASN A 1 105 ? 2.843 -2.833 -14.323 1.00 95.06 105 ASN A O 1
ATOM 829 N N . GLU A 1 106 ? 1.874 -0.813 -14.184 1.00 95.69 106 GLU A N 1
ATOM 830 C CA . GLU A 1 106 ? 3.125 -0.079 -14.017 1.00 95.69 106 GLU A CA 1
ATOM 831 C C . GLU A 1 106 ? 3.738 -0.324 -12.633 1.00 95.69 106 GLU A C 1
ATOM 833 O O . GLU A 1 106 ? 4.940 -0.574 -12.545 1.00 95.69 106 GLU A O 1
ATOM 838 N N . LEU A 1 107 ? 2.920 -0.356 -11.572 1.00 94.88 107 LEU A N 1
ATOM 839 C CA . LEU A 1 107 ? 3.362 -0.772 -10.238 1.00 94.88 107 LEU A CA 1
ATOM 840 C C . LEU A 1 107 ? 3.861 -2.220 -10.244 1.00 94.88 107 LEU A C 1
ATOM 842 O O . LEU A 1 107 ? 4.978 -2.471 -9.811 1.00 94.88 107 LEU A O 1
ATOM 846 N N . ALA A 1 108 ? 3.099 -3.170 -10.786 1.00 93.56 108 ALA A N 1
ATOM 847 C CA . ALA A 1 108 ? 3.527 -4.566 -10.876 1.00 93.56 108 ALA A CA 1
ATOM 848 C C . ALA A 1 108 ? 4.852 -4.699 -11.649 1.00 93.56 108 ALA A C 1
ATOM 850 O O . ALA A 1 108 ? 5.793 -5.334 -11.179 1.00 93.56 108 ALA A O 1
ATOM 851 N N . SER A 1 109 ? 4.972 -4.011 -12.790 1.00 93.69 109 SER A N 1
ATOM 852 C CA . SER A 1 109 ? 6.197 -3.998 -13.601 1.00 93.69 109 SER A CA 1
ATOM 853 C C . SER A 1 109 ? 7.393 -3.409 -12.858 1.00 93.69 109 SER A C 1
ATOM 855 O O . SER A 1 109 ? 8.520 -3.858 -13.069 1.00 93.69 109 SER A O 1
ATOM 857 N N . TYR A 1 110 ? 7.156 -2.420 -11.994 1.00 93.50 110 TYR A N 1
ATOM 858 C CA . TYR A 1 110 ? 8.188 -1.829 -11.155 1.00 93.50 110 TYR A CA 1
ATOM 859 C C . TYR A 1 110 ? 8.786 -2.851 -10.180 1.00 93.50 110 TYR A C 1
ATOM 861 O O . TYR A 1 110 ? 9.991 -2.825 -9.962 1.00 93.50 110 TYR A O 1
ATOM 869 N N . PHE A 1 111 ? 7.993 -3.791 -9.652 1.00 91.88 111 PHE A N 1
ATOM 870 C CA . PHE A 1 111 ? 8.469 -4.788 -8.684 1.00 91.88 111 PHE A CA 1
ATOM 871 C C . PHE A 1 111 ? 9.086 -6.060 -9.304 1.00 91.88 111 PHE A C 1
ATOM 873 O O . PHE A 1 111 ? 9.882 -6.724 -8.633 1.00 91.88 111 PHE A O 1
ATOM 880 N N . LEU A 1 112 ? 8.844 -6.345 -10.595 1.00 86.75 112 LEU A N 1
ATOM 881 C CA . LEU A 1 112 ? 9.409 -7.505 -11.316 1.00 86.75 112 LEU A CA 1
ATOM 882 C C . LEU A 1 112 ? 10.943 -7.690 -11.202 1.00 86.75 112 LEU A C 1
ATOM 884 O O . LEU A 1 112 ? 11.382 -8.837 -11.100 1.00 86.75 112 LEU A O 1
ATOM 888 N N . PRO A 1 113 ? 11.800 -6.641 -11.214 1.00 79.44 113 PRO A N 1
ATOM 889 C CA . PRO A 1 113 ? 13.263 -6.777 -11.140 1.00 79.44 113 PRO A CA 1
ATOM 890 C C . PRO A 1 113 ? 13.839 -7.285 -9.801 1.00 79.44 113 PRO A C 1
ATOM 892 O O . PRO A 1 113 ? 15.024 -7.077 -9.544 1.00 79.44 113 PRO A O 1
ATOM 895 N N . ALA A 1 114 ? 13.049 -7.973 -8.970 1.00 65.44 114 ALA A N 1
ATOM 896 C CA . ALA A 1 114 ? 13.380 -8.426 -7.616 1.00 65.44 114 ALA A CA 1
ATOM 897 C C . ALA A 1 114 ? 13.466 -7.294 -6.577 1.00 65.44 114 ALA A C 1
ATOM 899 O O . ALA A 1 114 ? 14.436 -7.194 -5.815 1.00 65.44 114 ALA A O 1
ATOM 900 N N . HIS A 1 115 ? 12.428 -6.455 -6.501 1.00 64.75 115 HIS A N 1
ATOM 901 C CA . HIS A 1 115 ? 12.347 -5.447 -5.449 1.00 64.75 115 HIS A CA 1
ATOM 902 C C . HIS A 1 115 ? 12.006 -6.061 -4.077 1.00 64.75 115 HIS A C 1
ATOM 904 O O . HIS A 1 115 ? 10.928 -6.574 -3.810 1.00 64.75 115 HIS A O 1
ATOM 910 N N . SER A 1 116 ? 13.023 -5.985 -3.219 1.00 61.41 116 SER A N 1
ATOM 911 C CA . SER A 1 116 ? 13.058 -5.963 -1.757 1.00 61.41 116 SER A CA 1
ATOM 912 C C . SER A 1 116 ? 12.042 -6.784 -0.942 1.00 61.41 116 SER A C 1
ATOM 914 O O . SER A 1 116 ? 10.988 -6.314 -0.519 1.00 61.41 116 SER A O 1
ATOM 916 N N . ARG A 1 117 ? 12.518 -7.944 -0.471 1.00 76.69 117 ARG A N 1
ATOM 917 C CA . ARG A 1 117 ? 12.009 -8.622 0.742 1.00 76.69 117 ARG A CA 1
ATOM 918 C C . ARG A 1 117 ? 12.287 -7.842 2.043 1.00 76.69 117 ARG A C 1
ATOM 920 O O . ARG A 1 117 ? 11.891 -8.285 3.115 1.00 76.69 117 ARG A O 1
ATOM 927 N N . SER A 1 118 ? 13.023 -6.729 1.980 1.00 86.94 118 SER A N 1
ATOM 928 C CA . SER A 1 118 ? 13.466 -5.920 3.130 1.00 86.94 118 SER A CA 1
ATOM 929 C C . SER A 1 118 ? 12.810 -4.532 3.185 1.00 86.94 118 SER A C 1
ATOM 931 O O . SER A 1 118 ? 13.304 -3.626 3.869 1.00 86.94 118 SER A O 1
ATOM 933 N N . GLY A 1 119 ? 11.693 -4.387 2.470 1.00 92.25 119 GLY A N 1
ATOM 934 C CA . GLY A 1 119 ? 10.894 -3.177 2.366 1.00 92.25 119 GLY A CA 1
ATOM 935 C C . GLY A 1 119 ? 11.451 -2.135 1.393 1.00 92.25 119 GLY A C 1
ATOM 936 O O . GLY A 1 119 ? 12.556 -2.275 0.869 1.00 92.25 119 GLY A O 1
ATOM 937 N N . LEU A 1 120 ? 10.713 -1.058 1.164 1.00 94.06 120 LEU A N 1
ATOM 938 C CA . LEU A 1 120 ? 11.105 0.014 0.250 1.00 94.06 120 LEU A CA 1
ATOM 939 C C . LEU A 1 120 ? 12.320 0.815 0.759 1.00 94.06 120 LEU A C 1
ATOM 941 O O . LEU A 1 120 ? 12.584 0.947 1.964 1.00 94.06 120 LEU A O 1
ATOM 945 N N . SER A 1 121 ? 13.081 1.354 -0.186 1.00 94.69 121 SER A N 1
ATOM 946 C CA . SER A 1 121 ? 14.063 2.418 0.007 1.00 94.69 121 SER A CA 1
ATOM 947 C C . SER A 1 121 ? 13.436 3.790 -0.260 1.00 94.69 121 SER A C 1
ATOM 949 O O . SER A 1 121 ? 12.340 3.895 -0.805 1.00 94.69 121 SER A O 1
ATOM 951 N N . GLU A 1 122 ? 14.138 4.862 0.106 1.00 94.94 122 GLU A N 1
ATOM 952 C CA . GLU A 1 122 ? 13.703 6.231 -0.215 1.00 94.94 122 GLU A CA 1
ATOM 953 C C . GLU A 1 122 ? 13.611 6.455 -1.729 1.00 94.94 122 GLU A C 1
ATOM 955 O O . GLU A 1 122 ? 12.659 7.063 -2.205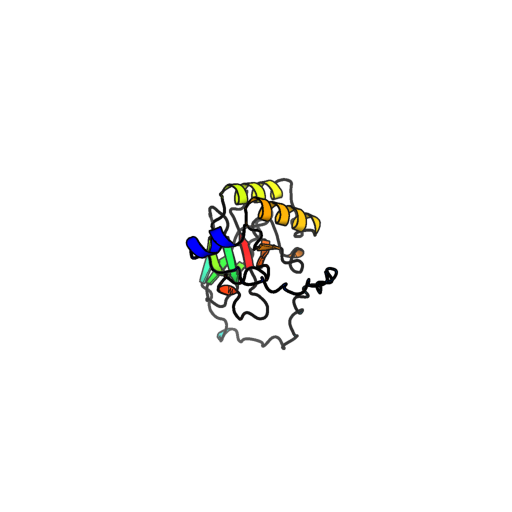 1.00 94.94 122 GLU A O 1
ATOM 960 N N . ARG A 1 123 ? 14.549 5.883 -2.495 1.00 94.69 123 ARG A N 1
ATOM 961 C CA . ARG A 1 123 ? 14.515 5.929 -3.958 1.00 94.69 123 ARG A CA 1
ATOM 962 C C . ARG A 1 123 ? 13.289 5.213 -4.517 1.00 94.69 123 ARG A C 1
ATOM 964 O O . ARG A 1 123 ? 12.665 5.728 -5.437 1.00 94.69 123 ARG A O 1
ATOM 971 N N . ASP A 1 124 ? 12.928 4.062 -3.945 1.00 95.12 124 ASP A N 1
ATOM 972 C CA . ASP A 1 124 ? 11.722 3.362 -4.390 1.00 95.12 124 ASP A CA 1
ATOM 973 C C . ASP A 1 124 ? 10.474 4.211 -4.132 1.00 95.12 124 ASP A C 1
ATOM 975 O O . ASP A 1 124 ? 9.571 4.263 -4.964 1.00 95.12 124 ASP A O 1
ATOM 979 N N . ALA A 1 125 ? 10.449 4.938 -3.011 1.00 95.19 125 ALA A N 1
ATOM 980 C CA . ALA A 1 125 ? 9.357 5.851 -2.718 1.00 95.19 125 ALA A CA 1
ATOM 981 C C . ALA A 1 125 ? 9.244 6.991 -3.745 1.00 95.19 125 ALA A C 1
ATOM 983 O O . ALA A 1 125 ? 8.140 7.300 -4.186 1.00 95.19 125 ALA A O 1
ATOM 984 N N . GLU A 1 126 ? 10.370 7.570 -4.173 1.00 95.62 126 GLU A N 1
ATOM 985 C CA . GLU A 1 126 ? 10.403 8.596 -5.226 1.00 95.62 126 GLU A CA 1
ATOM 986 C C . GLU A 1 126 ? 9.915 8.059 -6.582 1.00 95.62 126 GLU A C 1
ATOM 988 O O . GLU A 1 126 ? 9.130 8.719 -7.272 1.00 95.62 126 GLU A O 1
ATOM 993 N N . ASP A 1 127 ? 10.355 6.856 -6.960 1.00 95.94 127 ASP A N 1
ATOM 994 C CA . ASP A 1 127 ? 9.969 6.221 -8.220 1.00 95.94 127 ASP A CA 1
ATOM 995 C C . ASP A 1 127 ? 8.464 5.892 -8.240 1.00 95.94 127 ASP A C 1
ATOM 997 O O . ASP A 1 127 ? 7.777 6.166 -9.232 1.00 95.94 127 ASP A O 1
ATOM 1001 N N . ILE A 1 128 ? 7.923 5.375 -7.133 1.00 96.25 128 ILE A N 1
ATOM 1002 C CA . ILE A 1 128 ? 6.494 5.062 -6.993 1.00 96.25 128 ILE A CA 1
ATOM 1003 C C . ILE A 1 128 ? 5.643 6.336 -6.939 1.00 96.25 128 ILE A C 1
ATOM 1005 O O . ILE A 1 128 ? 4.607 6.402 -7.604 1.00 96.25 128 ILE A O 1
ATOM 1009 N N . ASP A 1 129 ? 6.083 7.387 -6.246 1.00 95.62 129 ASP A N 1
ATOM 1010 C CA . ASP A 1 129 ? 5.399 8.687 -6.273 1.00 95.62 129 ASP A CA 1
ATOM 1011 C C . ASP A 1 129 ? 5.331 9.251 -7.707 1.00 95.62 129 ASP A C 1
ATOM 1013 O O . ASP A 1 129 ? 4.334 9.870 -8.107 1.00 95.62 129 ASP A O 1
ATOM 1017 N N . ALA A 1 130 ? 6.358 9.004 -8.530 1.00 96.62 130 ALA A N 1
ATOM 1018 C CA . ALA A 1 130 ? 6.330 9.365 -9.942 1.00 96.62 130 ALA A CA 1
ATOM 1019 C C . ALA A 1 130 ? 5.293 8.546 -10.737 1.00 96.62 130 ALA A C 1
ATOM 1021 O O . ALA A 1 130 ? 4.652 9.114 -11.631 1.00 96.62 130 ALA A O 1
ATOM 1022 N N . ILE A 1 131 ? 5.097 7.258 -10.416 1.00 96.81 131 ILE A N 1
ATOM 1023 C CA . ILE A 1 131 ? 4.011 6.425 -10.971 1.00 96.81 131 ILE A CA 1
ATOM 1024 C C . ILE A 1 131 ? 2.656 7.017 -10.565 1.00 96.81 131 ILE A C 1
ATOM 1026 O O . ILE A 1 131 ? 1.833 7.319 -11.432 1.00 96.81 131 ILE A O 1
ATOM 1030 N N . PHE A 1 132 ? 2.437 7.298 -9.276 1.00 96.25 132 PHE A N 1
ATOM 1031 C CA . PHE A 1 132 ? 1.189 7.900 -8.793 1.00 96.25 132 PHE A CA 1
ATOM 1032 C C . PHE A 1 132 ? 0.841 9.184 -9.543 1.00 96.25 132 PHE A C 1
ATOM 1034 O O . PHE A 1 132 ? -0.291 9.357 -9.998 1.00 96.25 132 PHE A O 1
ATOM 1041 N N . LYS A 1 133 ? 1.825 10.060 -9.761 1.00 95.69 133 LYS A N 1
ATOM 1042 C CA . LYS A 1 133 ? 1.631 11.294 -10.526 1.00 95.69 133 LYS A CA 1
ATOM 1043 C C . LYS A 1 133 ? 1.197 11.039 -11.975 1.00 95.69 133 LYS A C 1
ATOM 1045 O O . LYS A 1 133 ? 0.292 11.717 -12.460 1.00 95.69 133 LYS A O 1
ATOM 1050 N N . ARG A 1 134 ? 1.797 10.065 -12.675 1.00 96.62 134 ARG A N 1
ATOM 1051 C CA . ARG A 1 134 ? 1.414 9.714 -14.060 1.00 96.62 134 ARG A CA 1
ATOM 1052 C C . ARG A 1 134 ? -0.037 9.238 -14.157 1.00 96.62 134 ARG A C 1
ATOM 1054 O O . ARG A 1 134 ? -0.715 9.574 -15.127 1.00 96.62 134 ARG A O 1
ATOM 1061 N N . HIS A 1 135 ? -0.529 8.552 -13.127 1.00 96.31 135 HIS A N 1
ATOM 1062 C CA . HIS A 1 135 ? -1.888 8.004 -13.075 1.00 96.31 135 HIS A CA 1
ATOM 1063 C C . HIS A 1 135 ? -2.898 8.867 -12.309 1.00 96.31 135 HIS A C 1
ATOM 1065 O O . HIS A 1 135 ? -3.984 8.390 -11.991 1.00 96.31 135 HIS A O 1
ATOM 1071 N N . LYS A 1 136 ? -2.586 10.145 -12.035 1.00 95.38 136 LYS A N 1
ATOM 1072 C CA . LYS A 1 136 ? -3.467 11.078 -11.297 1.00 95.38 136 LYS A CA 1
ATOM 1073 C C . LYS A 1 136 ? -3.828 10.600 -9.880 1.00 95.38 136 LYS A C 1
ATOM 1075 O O . LYS A 1 136 ? -4.853 10.985 -9.324 1.00 95.38 136 LYS A O 1
ATOM 1080 N N . LEU A 1 137 ? -2.954 9.801 -9.276 1.00 94.81 137 LEU A N 1
ATOM 1081 C CA . LEU A 1 137 ? -3.006 9.365 -7.878 1.00 94.81 137 LEU A CA 1
ATOM 1082 C C . LEU A 1 137 ? -2.132 10.248 -6.983 1.00 94.81 137 LEU A C 1
ATOM 1084 O O . LEU A 1 137 ? -1.712 9.845 -5.910 1.00 94.81 137 LEU A O 1
ATOM 1088 N N . GLU A 1 138 ? -1.857 11.478 -7.413 1.00 93.62 138 GLU A N 1
ATOM 1089 C CA . GLU A 1 138 ? -1.029 12.452 -6.696 1.00 93.62 138 GLU A CA 1
ATOM 1090 C C . GLU A 1 138 ? -1.602 12.895 -5.344 1.00 93.62 138 GLU A C 1
ATOM 1092 O O . GLU A 1 138 ? -0.912 13.597 -4.607 1.00 93.62 138 GLU A O 1
ATOM 1097 N N . TRP A 1 139 ? -2.822 12.468 -5.015 1.00 92.44 139 TRP A N 1
ATOM 1098 C CA . TRP A 1 139 ? -3.431 12.585 -3.693 1.00 92.44 139 TRP A CA 1
ATOM 1099 C C . TRP A 1 139 ? -2.931 11.542 -2.689 1.00 92.44 139 TRP A C 1
ATOM 1101 O O . TRP A 1 139 ? -3.067 11.758 -1.485 1.00 92.44 139 TRP A O 1
ATOM 1111 N N . LEU A 1 140 ? -2.303 10.465 -3.164 1.00 93.62 140 LEU A N 1
ATOM 1112 C CA . LEU A 1 140 ? -1.550 9.513 -2.357 1.00 93.62 140 LEU A CA 1
ATOM 1113 C C . LEU A 1 140 ? -0.068 9.901 -2.298 1.00 93.62 140 LEU A C 1
ATOM 1115 O O . LEU A 1 140 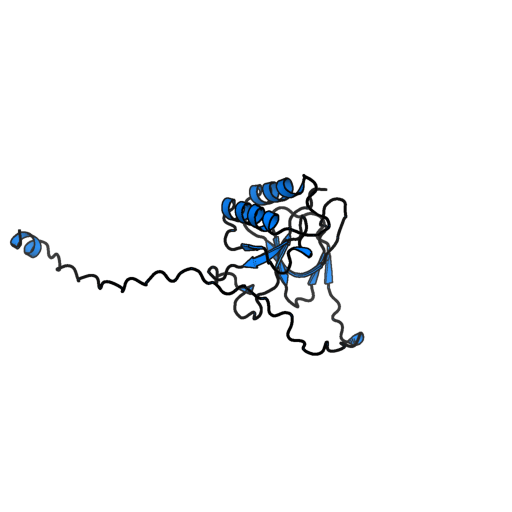? 0.491 10.492 -3.226 1.00 93.62 140 LEU A O 1
ATOM 1119 N N . CYS A 1 141 ? 0.575 9.534 -1.197 1.00 93.19 141 CYS A N 1
ATOM 1120 C CA . CYS A 1 141 ? 2.025 9.447 -1.065 1.00 93.19 141 CYS A CA 1
ATOM 1121 C C . CYS A 1 141 ? 2.396 8.239 -0.208 1.00 93.19 141 CYS A C 1
ATOM 1123 O O . CYS A 1 141 ? 1.592 7.764 0.596 1.00 93.19 141 CYS A O 1
ATOM 1125 N N . ILE A 1 142 ? 3.621 7.747 -0.354 1.00 94.75 142 ILE A N 1
ATOM 1126 C CA . ILE A 1 142 ? 4.125 6.671 0.504 1.00 94.75 142 ILE A CA 1
ATOM 1127 C C . ILE A 1 142 ? 4.374 7.190 1.923 1.00 94.75 142 ILE A C 1
ATOM 1129 O O . ILE A 1 142 ? 4.883 8.293 2.117 1.00 94.75 142 ILE A O 1
ATOM 1133 N N . ALA A 1 143 ? 4.039 6.379 2.928 1.00 93.62 143 ALA A N 1
ATOM 1134 C CA . ALA A 1 143 ? 4.302 6.683 4.329 1.00 93.62 143 ALA A CA 1
ATOM 1135 C C . ALA A 1 143 ? 5.810 6.510 4.644 1.00 93.62 143 ALA A C 1
ATOM 1137 O O . ALA A 1 143 ? 6.288 5.375 4.764 1.00 93.62 143 ALA A O 1
ATOM 1138 N N . PRO A 1 144 ? 6.590 7.597 4.833 1.00 90.88 144 PRO A N 1
ATOM 1139 C CA . PRO A 1 144 ? 8.055 7.515 4.930 1.00 90.88 144 PRO A CA 1
ATOM 1140 C C . PRO A 1 144 ? 8.535 6.755 6.176 1.00 90.88 144 PRO A C 1
ATOM 1142 O O . PRO A 1 144 ? 9.608 6.158 6.192 1.00 90.88 144 PRO A O 1
ATOM 1145 N N . ASN A 1 145 ? 7.724 6.726 7.232 1.00 92.69 145 ASN A N 1
ATOM 1146 C CA . ASN A 1 145 ? 7.994 5.996 8.468 1.00 92.69 145 ASN A CA 1
ATOM 1147 C C . ASN A 1 145 ? 7.641 4.497 8.398 1.00 92.69 145 ASN A C 1
ATOM 1149 O O . ASN A 1 145 ? 7.857 3.793 9.382 1.00 92.69 145 ASN A O 1
ATOM 1153 N N . ARG A 1 146 ? 7.082 4.016 7.279 1.00 95.19 146 ARG A N 1
ATOM 1154 C CA . ARG A 1 146 ? 6.654 2.620 7.068 1.00 95.19 146 ARG A CA 1
ATOM 1155 C C . ARG A 1 146 ? 7.247 2.002 5.799 1.00 95.19 146 ARG A C 1
ATOM 1157 O O . ARG A 1 146 ? 6.767 0.974 5.327 1.00 95.19 146 ARG A O 1
ATOM 1164 N N . LEU A 1 147 ? 8.330 2.577 5.267 1.00 95.06 147 LEU A N 1
ATOM 1165 C CA . LEU A 1 147 ? 9.031 2.026 4.099 1.00 95.06 147 LEU A CA 1
ATOM 1166 C C . LEU A 1 147 ? 9.472 0.574 4.329 1.00 95.06 147 LEU A C 1
ATOM 1168 O O . LEU A 1 147 ? 9.312 -0.268 3.454 1.00 95.06 147 LEU A O 1
ATOM 1172 N N . LYS A 1 148 ? 9.956 0.253 5.535 1.00 95.56 148 LYS A N 1
ATOM 1173 C CA . LYS A 1 148 ? 10.408 -1.103 5.894 1.00 95.56 148 LYS A CA 1
ATOM 1174 C C . LYS A 1 148 ? 9.302 -2.146 6.004 1.00 95.56 148 LYS A C 1
ATOM 1176 O O . LYS A 1 148 ? 9.608 -3.328 5.882 1.00 95.56 148 LYS A O 1
ATOM 1181 N N . ASP A 1 149 ? 8.062 -1.700 6.158 1.00 95.56 149 ASP A N 1
ATOM 1182 C CA . ASP A 1 149 ? 6.875 -2.553 6.218 1.00 95.56 149 ASP A CA 1
ATOM 1183 C C . ASP A 1 149 ? 6.105 -2.555 4.885 1.00 95.56 149 ASP A C 1
ATOM 1185 O O . ASP A 1 149 ? 5.017 -3.116 4.801 1.00 95.56 149 ASP A O 1
ATOM 1189 N N . SER A 1 150 ? 6.635 -1.886 3.854 1.00 95.62 150 SER A N 1
ATOM 1190 C CA . SER A 1 150 ? 6.014 -1.783 2.533 1.00 95.62 150 SER A CA 1
ATOM 1191 C C . SER A 1 150 ? 6.709 -2.714 1.547 1.00 95.62 150 SER A C 1
ATOM 1193 O O . SER A 1 150 ? 7.927 -2.653 1.400 1.00 95.62 150 SER A O 1
ATOM 1195 N N . TYR A 1 151 ? 5.940 -3.538 0.849 1.00 94.56 151 TYR A N 1
ATOM 1196 C CA . TYR A 1 151 ? 6.404 -4.549 -0.095 1.00 94.56 151 TYR A CA 1
ATOM 1197 C C . TYR A 1 151 ? 5.629 -4.449 -1.415 1.00 94.56 151 TYR A C 1
ATOM 1199 O O . TYR A 1 151 ? 4.642 -3.718 -1.524 1.00 94.56 151 TYR A O 1
ATOM 1207 N N . GLU A 1 152 ? 6.058 -5.213 -2.421 1.00 94.62 152 GLU A N 1
ATOM 1208 C CA . GLU A 1 152 ? 5.228 -5.478 -3.600 1.00 94.62 152 GLU A CA 1
ATOM 1209 C C . GLU A 1 152 ? 3.829 -5.932 -3.163 1.00 94.62 152 GLU A C 1
ATOM 1211 O O . GLU A 1 152 ? 3.723 -6.806 -2.308 1.00 94.62 152 GLU A O 1
ATOM 1216 N N . ALA A 1 153 ? 2.785 -5.348 -3.752 1.00 94.88 153 ALA A N 1
ATOM 1217 C CA . ALA A 1 153 ? 1.369 -5.566 -3.456 1.00 94.88 153 ALA A CA 1
ATOM 1218 C C . ALA A 1 153 ? 0.921 -5.190 -2.029 1.00 94.88 153 ALA A C 1
ATOM 1220 O O . ALA A 1 153 ? -0.207 -5.488 -1.643 1.00 94.88 153 ALA A O 1
ATOM 1221 N N . TRP A 1 154 ? 1.762 -4.499 -1.250 1.00 96.81 154 TRP A N 1
ATOM 1222 C CA . TRP A 1 154 ? 1.429 -4.018 0.092 1.00 96.81 154 TRP A CA 1
ATOM 1223 C C . TRP A 1 154 ? 2.214 -2.749 0.438 1.00 96.81 154 TRP A C 1
ATOM 1225 O O . TRP A 1 154 ? 3.270 -2.810 1.065 1.00 96.81 154 TRP A O 1
ATOM 1235 N N . ILE A 1 155 ? 1.727 -1.575 0.036 1.00 97.12 155 ILE A N 1
ATOM 1236 C CA . ILE A 1 155 ? 2.435 -0.307 0.272 1.00 97.12 155 ILE A CA 1
ATOM 1237 C C . ILE A 1 155 ? 1.697 0.521 1.314 1.00 97.12 155 ILE A C 1
ATOM 1239 O O . ILE A 1 155 ? 0.544 0.894 1.111 1.00 97.12 155 ILE A O 1
ATOM 1243 N N . HIS A 1 156 ? 2.374 0.890 2.401 1.00 96.94 156 HIS A N 1
ATOM 1244 C CA . HIS A 1 156 ? 1.824 1.857 3.344 1.00 96.94 156 HIS A CA 1
ATOM 1245 C C . HIS A 1 156 ? 1.798 3.253 2.716 1.00 96.94 156 HIS A C 1
ATOM 1247 O O . HIS A 1 156 ? 2.835 3.800 2.331 1.00 96.94 156 HIS A O 1
ATOM 1253 N N . VAL A 1 157 ? 0.609 3.844 2.646 1.00 95.88 157 VAL A N 1
ATOM 1254 C CA . VAL A 1 157 ? 0.368 5.148 2.020 1.00 95.88 157 VAL A CA 1
ATOM 1255 C C . VAL A 1 157 ? -0.322 6.109 2.981 1.00 95.88 157 VAL A C 1
ATOM 1257 O O . VAL A 1 157 ? -0.850 5.733 4.027 1.00 95.88 157 VAL A O 1
ATOM 1260 N N . CYS A 1 158 ? -0.292 7.385 2.629 1.00 91.75 158 CYS A N 1
ATOM 1261 C CA . CYS A 1 158 ? -0.994 8.471 3.290 1.00 91.75 158 CYS A CA 1
ATOM 1262 C C . CYS A 1 158 ? -1.687 9.333 2.234 1.00 91.75 158 CYS A C 1
ATOM 1264 O O . CYS A 1 158 ? -1.282 9.366 1.071 1.00 91.75 158 CYS A O 1
ATOM 1266 N N . ILE A 1 159 ? -2.720 10.057 2.655 1.00 89.69 159 ILE A N 1
ATOM 1267 C CA . ILE A 1 159 ? -3.364 11.066 1.817 1.00 89.69 159 ILE A CA 1
ATOM 1268 C C . ILE A 1 159 ? -2.668 12.395 2.062 1.00 89.69 159 ILE A C 1
ATOM 1270 O O . ILE A 1 159 ? -2.450 12.787 3.213 1.00 89.69 159 ILE A O 1
ATOM 1274 N N . LYS A 1 160 ? -2.301 13.088 0.984 1.00 87.75 160 LYS A N 1
ATOM 1275 C CA . LYS A 1 160 ? -1.670 14.399 1.112 1.00 87.75 160 LYS A CA 1
ATOM 1276 C C . LYS A 1 160 ? -2.676 15.416 1.666 1.00 87.75 160 LYS A C 1
ATOM 1278 O O . LYS A 1 160 ? -3.841 15.405 1.264 1.00 87.75 160 LYS A O 1
ATOM 1283 N N . PRO A 1 161 ? -2.252 16.311 2.571 1.00 81.25 161 PRO A N 1
ATOM 1284 C CA . PRO A 1 161 ? -3.154 17.182 3.327 1.00 81.25 161 PRO A CA 1
ATOM 1285 C C . PRO A 1 161 ? -3.952 18.162 2.458 1.00 81.25 161 PRO A C 1
ATOM 1287 O O . PRO A 1 161 ? -5.009 18.628 2.874 1.00 81.25 161 PRO A O 1
ATOM 1290 N N . GLU A 1 162 ? -3.477 18.478 1.254 1.00 84.44 162 GLU A N 1
ATOM 1291 C CA . GLU A 1 162 ? -4.210 19.298 0.290 1.00 84.44 162 GLU A CA 1
ATOM 1292 C C . GLU A 1 162 ? -5.474 18.612 -0.279 1.00 84.44 162 GLU A C 1
ATOM 1294 O O . GLU A 1 162 ? -6.311 19.291 -0.877 1.00 84.44 162 GLU A O 1
ATOM 1299 N N . TYR A 1 163 ? -5.660 17.304 -0.054 1.00 81.25 163 TYR A N 1
ATOM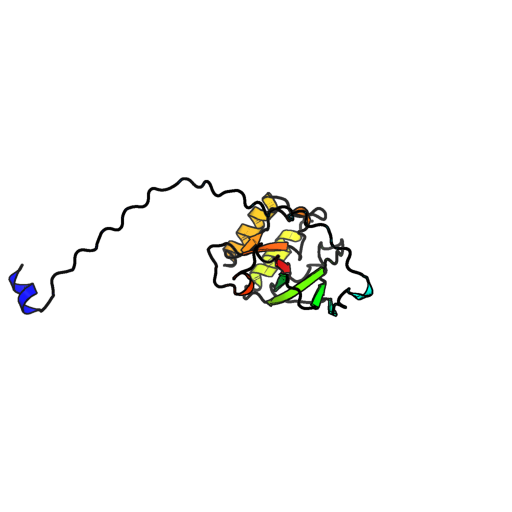 1300 C CA . TYR A 1 163 ? -6.832 16.535 -0.485 1.00 81.25 163 TYR A CA 1
ATOM 1301 C C . TYR A 1 163 ? -7.713 16.151 0.710 1.00 81.25 163 TYR A C 1
ATOM 1303 O O . TYR A 1 163 ? -7.643 15.051 1.248 1.00 81.25 163 TYR A O 1
ATOM 1311 N N . THR A 1 164 ? -8.596 17.064 1.113 1.00 70.31 164 THR A N 1
ATOM 1312 C CA . THR A 1 164 ? -9.481 16.884 2.279 1.00 70.31 164 THR A CA 1
ATOM 1313 C C . THR A 1 164 ? -10.791 16.159 1.969 1.00 70.31 164 THR A C 1
ATOM 1315 O O . THR A 1 164 ? -11.590 15.934 2.867 1.00 70.31 164 THR A O 1
ATOM 1318 N N . TRP A 1 165 ? -11.056 15.816 0.706 1.00 68.75 165 TRP A N 1
ATOM 1319 C CA . TRP A 1 165 ? -12.329 15.220 0.282 1.00 68.75 165 TRP A CA 1
ATOM 1320 C C . TRP A 1 165 ? -12.446 13.725 0.591 1.00 68.75 165 TRP A C 1
ATOM 1322 O O . TRP A 1 165 ? -13.492 13.138 0.322 1.00 68.75 165 TRP A O 1
ATOM 1332 N N . VAL A 1 166 ? -11.399 13.097 1.137 1.00 65.56 166 VAL A N 1
ATOM 1333 C CA . VAL A 1 166 ? -11.449 11.685 1.512 1.00 65.56 166 VAL A CA 1
ATOM 1334 C C . VAL A 1 166 ? -12.040 11.565 2.924 1.00 65.56 166 VAL A C 1
ATOM 1336 O O . VAL A 1 166 ? -11.370 11.904 3.901 1.00 65.56 166 VAL A O 1
ATOM 1339 N N . PRO A 1 167 ? -13.283 11.066 3.064 1.00 63.75 167 PRO A N 1
ATOM 1340 C CA . PRO A 1 167 ? -14.051 11.148 4.311 1.00 63.75 167 PRO A CA 1
ATOM 1341 C C . PRO A 1 167 ? -13.435 10.353 5.469 1.00 63.75 167 PRO A C 1
ATOM 1343 O O . PRO A 1 167 ? -13.761 10.595 6.626 1.00 63.75 167 PRO A O 1
ATOM 1346 N N . PHE A 1 168 ? -12.520 9.425 5.182 1.00 64.88 168 PHE A N 1
ATOM 1347 C CA . PHE A 1 168 ? -11.835 8.627 6.198 1.00 64.88 168 PHE A CA 1
ATOM 1348 C C . PHE A 1 168 ? -10.739 9.392 6.960 1.00 64.88 168 PHE A C 1
ATOM 1350 O O . PHE A 1 168 ? -10.250 8.896 7.972 1.00 64.88 168 PHE A O 1
ATOM 1357 N N . CYS A 1 169 ? -10.355 10.584 6.490 1.00 59.69 169 CYS A N 1
ATOM 1358 C CA . CYS A 1 169 ? -9.333 11.422 7.124 1.00 59.69 169 CYS A CA 1
ATOM 1359 C C . CYS A 1 169 ? -9.915 12.569 7.961 1.00 59.69 169 CYS A C 1
ATOM 1361 O O . CYS A 1 169 ? -9.178 13.214 8.710 1.00 59.69 169 CYS A O 1
ATOM 1363 N N . GLU A 1 170 ? -11.218 12.851 7.857 1.00 58.12 170 GLU A N 1
ATOM 1364 C CA . GLU A 1 170 ? -11.846 13.908 8.650 1.00 58.12 170 GLU A CA 1
ATOM 1365 C C . GLU A 1 170 ? -11.942 13.479 10.124 1.00 58.12 170 GLU A C 1
ATOM 1367 O O . GLU A 1 170 ? -12.752 12.638 10.506 1.00 58.12 170 GLU A O 1
ATOM 1372 N N . GLY A 1 171 ? -11.090 14.066 10.971 1.00 58.16 171 GLY A N 1
ATOM 1373 C CA . GLY A 1 171 ? -11.105 13.858 12.424 1.00 58.16 171 GLY A CA 1
ATOM 1374 C C . GLY A 1 171 ? -10.229 12.713 12.944 1.00 58.16 171 GLY A C 1
ATOM 1375 O O . GLY A 1 171 ? -10.203 12.490 14.155 1.00 58.16 171 GLY A O 1
ATOM 1376 N N . SER A 1 172 ? -9.486 12.014 12.080 1.00 55.53 172 SER A N 1
ATOM 1377 C CA . SER A 1 172 ? -8.465 11.054 12.516 1.00 55.53 172 SER A CA 1
ATOM 1378 C C . SER A 1 172 ? -7.177 11.794 12.901 1.00 55.53 172 SER A C 1
ATOM 1380 O O . SER A 1 172 ? -6.477 12.309 12.028 1.00 55.53 172 SER A O 1
ATOM 1382 N N . ASP A 1 173 ? -6.866 11.851 14.196 1.00 52.16 173 ASP A N 1
ATOM 1383 C CA . ASP A 1 173 ? -5.546 12.236 14.710 1.00 52.16 173 ASP A CA 1
ATOM 1384 C C . ASP A 1 173 ? -4.972 11.065 15.536 1.00 52.16 173 ASP A C 1
ATOM 1386 O O . ASP A 1 173 ? -5.500 10.770 16.615 1.00 52.16 173 ASP A O 1
ATOM 1390 N N . PRO A 1 174 ? -3.940 10.346 15.047 1.00 60.03 174 PRO A N 1
ATOM 1391 C CA . PRO A 1 174 ? -3.200 10.576 13.800 1.00 60.03 174 PRO A CA 1
ATOM 1392 C C . PRO A 1 174 ? -4.013 10.218 12.536 1.00 60.03 174 PRO A C 1
ATOM 1394 O O . PRO A 1 174 ? -5.035 9.534 12.645 1.00 60.03 174 PRO A O 1
ATOM 1397 N N . PRO A 1 175 ? -3.553 10.638 11.337 1.00 67.62 175 PRO A N 1
ATOM 1398 C CA . PRO A 1 175 ? -4.138 10.222 10.064 1.00 67.62 175 PRO A CA 1
ATOM 1399 C C . PRO A 1 175 ? -4.323 8.703 10.002 1.00 67.62 175 PRO A C 1
ATOM 1401 O O . PRO A 1 175 ? -3.451 7.958 10.460 1.00 67.62 175 PRO A O 1
ATOM 1404 N N . ALA A 1 176 ? -5.449 8.251 9.443 1.00 76.75 176 ALA A N 1
ATOM 1405 C CA . ALA A 1 176 ? -5.732 6.828 9.295 1.00 76.75 176 ALA A CA 1
ATOM 1406 C C . ALA A 1 176 ? -4.588 6.111 8.553 1.00 76.75 176 ALA A C 1
ATOM 1408 O O . ALA A 1 176 ? -4.152 6.550 7.488 1.00 76.75 176 ALA A O 1
ATOM 1409 N N . GLU A 1 177 ? -4.098 5.008 9.125 1.00 88.69 177 GLU A N 1
ATOM 1410 C CA . GLU A 1 177 ? -3.152 4.117 8.450 1.00 88.69 177 GLU A CA 1
ATOM 1411 C C . GLU A 1 177 ? -3.835 3.516 7.218 1.00 88.69 177 GLU A C 1
ATOM 1413 O O . GLU A 1 177 ? -4.961 3.029 7.301 1.00 88.69 177 GLU A O 1
ATOM 1418 N N . MET A 1 178 ? -3.174 3.584 6.066 1.00 94.56 178 MET A N 1
ATOM 1419 C CA . MET A 1 178 ? -3.708 3.079 4.807 1.00 94.56 178 MET A CA 1
ATOM 1420 C C . MET A 1 178 ? -2.676 2.195 4.123 1.00 94.56 178 MET A C 1
ATOM 1422 O O . MET A 1 178 ? -1.477 2.485 4.154 1.00 94.56 178 MET A O 1
ATOM 1426 N N . VAL A 1 179 ? -3.149 1.125 3.493 1.00 97.25 179 VAL A N 1
ATOM 1427 C CA . VAL A 1 179 ? -2.323 0.222 2.688 1.00 97.25 179 VAL A CA 1
ATOM 1428 C C . VAL A 1 179 ? -2.903 0.144 1.287 1.00 97.25 179 VAL A C 1
ATOM 1430 O O . VAL A 1 179 ? -4.068 -0.200 1.120 1.00 97.25 179 VAL A O 1
ATOM 1433 N N . LEU A 1 180 ? -2.081 0.454 0.291 1.00 97.38 180 LEU A N 1
ATOM 1434 C CA . LEU A 1 180 ? -2.359 0.217 -1.116 1.00 97.38 180 LEU A CA 1
ATOM 1435 C C . LEU A 1 180 ? -2.033 -1.237 -1.465 1.00 97.38 180 LEU A C 1
ATOM 1437 O O . LEU A 1 180 ? -0.903 -1.684 -1.256 1.00 97.38 180 LEU A O 1
ATOM 1441 N N . ILE A 1 181 ? -3.014 -1.936 -2.030 1.00 97.31 181 ILE A N 1
ATOM 1442 C CA . ILE A 1 181 ? -2.899 -3.318 -2.501 1.00 97.31 181 ILE A CA 1
ATOM 1443 C C . ILE A 1 181 ? -3.350 -3.433 -3.963 1.00 97.31 181 ILE A C 1
ATOM 1445 O O . ILE A 1 181 ? -4.145 -2.623 -4.454 1.00 97.31 181 ILE A O 1
ATOM 1449 N N . TRP A 1 182 ? -2.840 -4.450 -4.651 1.00 96.06 182 TRP A N 1
ATOM 1450 C CA . TRP A 1 182 ? -3.197 -4.838 -6.020 1.00 96.06 182 TRP A CA 1
ATOM 1451 C C . TRP A 1 182 ? -2.858 -6.317 -6.237 1.00 96.06 182 TRP A C 1
ATOM 1453 O O . TRP A 1 182 ? -2.321 -6.952 -5.328 1.00 96.06 182 TRP A O 1
ATOM 1463 N N . GLN A 1 183 ? -3.158 -6.883 -7.409 1.00 94.12 183 GLN A N 1
ATOM 1464 C CA . GLN A 1 183 ? -2.831 -8.282 -7.682 1.00 94.12 183 GLN A CA 1
ATOM 1465 C C . GLN A 1 183 ? -1.318 -8.523 -7.590 1.00 94.12 183 GLN A C 1
ATOM 1467 O O . GLN A 1 183 ? -0.540 -7.907 -8.320 1.00 94.12 183 GLN A O 1
ATOM 1472 N N . ASN A 1 184 ? -0.902 -9.435 -6.708 1.00 87.31 184 ASN A N 1
ATOM 1473 C CA . ASN A 1 184 ? 0.489 -9.879 -6.662 1.00 87.31 184 ASN A CA 1
ATOM 1474 C C . ASN A 1 184 ? 0.863 -10.535 -8.003 1.00 87.31 184 ASN A C 1
ATOM 1476 O O . ASN A 1 184 ? 0.031 -11.221 -8.596 1.00 87.31 184 ASN A O 1
ATOM 1480 N N . SER A 1 185 ? 2.083 -10.296 -8.491 1.00 76.06 185 SER A N 1
ATOM 1481 C CA . SER A 1 185 ? 2.471 -10.662 -9.863 1.00 76.06 185 SER A CA 1
ATOM 1482 C C . SER A 1 185 ? 2.870 -12.135 -10.063 1.00 76.06 185 SER A C 1
ATOM 1484 O O . SER A 1 185 ? 3.085 -12.550 -11.205 1.00 76.06 185 SER A O 1
ATOM 1486 N N . ASP A 1 186 ? 2.930 -12.904 -8.973 1.00 71.56 186 ASP A N 1
ATOM 1487 C CA . ASP A 1 186 ? 3.302 -14.327 -8.925 1.00 71.56 186 ASP A CA 1
ATOM 1488 C C . ASP A 1 186 ? 2.162 -15.305 -9.257 1.00 71.56 186 ASP A C 1
ATOM 1490 O O . ASP A 1 186 ? 0.998 -15.038 -8.876 1.00 71.56 186 ASP A O 1
#

Sequence (186 aa):
MSWLKKLLGIKDEVPLATKPIAKSQSSNFPPYTFSPRTSAARKIVLESEKRKLIDVEIPEIRGLYLIVHHPTGVEYTHQCAGTACFHPSLEGYLVPIEASYEAENELASYFLPAHSRSGLSERDAEDIDAIFKRHKLEWLCIAPNRLKDSYEAWIHVCIKPEYTWVPFCEGSDPPAEMVLIWQNSD

pLDDT: mean 79.52, std 19.12, range [35.97, 97.69]

Secondary structure (DSSP, 8-state):
-HHHHHHTT-PPPPP-------------PPP---------------GGG----EEEEE----S-EEEEE--SSEEEEE-BSGGG-B--EEEEEEEE----HHHHHHHHHHHTTT--TT---HHHHHHHHHHHHHTT-TTEEE-GGGGGG-BTTBEEEEE-TT-TT-GGGTT-SSPPPEEEE-----

Foldseek 3Di:
DPVVCVVVVNDPDDDDDDDDDPPDDPPPDPPPPPPPPPCPPPPPQPPVRDQQAAEAEDQADQAKKKFWADQPSYKYWYFFQAPVRDTDIGHGDIGGDPWDSVLLVVLLVLCVVPPDPQFADPVNQVVNCVSCVVGVVVQKGFDPVCRRVAGGQWTWIFGDPVDPVPVQQVPDVVGTTMIMGHDNPD